Protein AF-A0A565B8G5-F1 (afdb_monomer)

Secondary structure (DSSP, 8-state):
-PPPB---HHHHHHT--HHHHHHHHHHHHHHHHH-TTTB-HHHHHHHHHHHHHHHHH-GGG--HHHHHHHHHHHTTTT-GGGS--THHHHHHHHHHT----STTHHHHHHHHHHHHHHHTT-HHHHH---HHHHHHHHH-HHHHHHHHHHHHHHHHHTT-HHHHHHHHHHHTTTTTT--BTTTB-HHHHHHHHHHHHHHHS-HHHHHHHHHHHHS--TTS-TTHHHHS-TTSHHHHHHHHHHHHHH-

Structure (mmCIF, N/CA/C/O backbone):
data_AF-A0A565B8G5-F1
#
_entry.id   AF-A0A565B8G5-F1
#
loop_
_atom_site.group_PDB
_atom_site.id
_atom_site.type_symbol
_atom_site.label_atom_id
_atom_site.label_alt_id
_atom_site.label_comp_id
_atom_site.label_asym_id
_atom_site.label_entity_id
_atom_site.label_seq_id
_atom_site.pdbx_PDB_ins_code
_atom_site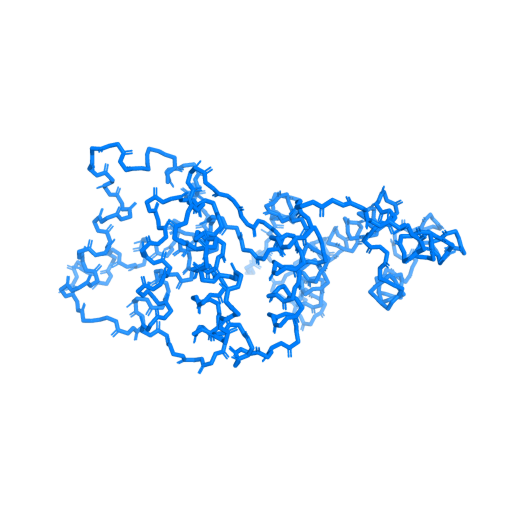.Cartn_x
_atom_site.Cartn_y
_atom_site.Cartn_z
_atom_site.occupancy
_atom_site.B_iso_or_equiv
_atom_site.auth_seq_id
_atom_site.auth_comp_id
_atom_site.auth_asym_id
_atom_site.auth_atom_id
_atom_site.pdbx_PDB_model_num
ATOM 1 N N . MET A 1 1 ? -18.463 -19.043 -19.970 1.00 39.97 1 MET A N 1
ATOM 2 C CA . MET A 1 1 ? -17.054 -18.660 -20.169 1.00 39.97 1 MET A CA 1
ATOM 3 C C . MET A 1 1 ? -16.935 -17.306 -19.525 1.00 39.97 1 MET A C 1
ATOM 5 O O . MET A 1 1 ? -17.435 -16.346 -20.097 1.00 39.97 1 MET A O 1
ATOM 9 N N . ASP A 1 2 ? -16.435 -17.271 -18.296 1.00 53.44 2 ASP A N 1
ATOM 10 C CA . ASP A 1 2 ? -16.252 -16.010 -17.588 1.00 53.44 2 ASP A CA 1
ATOM 11 C C . ASP A 1 2 ? -15.112 -15.249 -18.266 1.00 53.44 2 ASP A C 1
ATOM 13 O O . ASP A 1 2 ? -14.070 -15.824 -18.586 1.00 53.44 2 ASP A O 1
ATOM 17 N N . VAL A 1 3 ? -15.364 -13.981 -18.586 1.00 54.47 3 VAL A N 1
ATOM 18 C CA . VAL A 1 3 ? -14.357 -13.074 -19.142 1.00 54.47 3 VAL A CA 1
ATOM 19 C C . VAL A 1 3 ? -13.231 -12.958 -18.105 1.00 54.47 3 VAL A C 1
ATOM 21 O O . VAL A 1 3 ? -13.548 -12.757 -16.930 1.00 54.47 3 VAL A O 1
ATOM 24 N N . PRO A 1 4 ? -11.946 -13.104 -18.492 1.00 61.88 4 PRO A N 1
ATOM 25 C CA . PRO A 1 4 ? -10.830 -12.925 -17.569 1.00 61.88 4 PRO A CA 1
ATOM 26 C C . PRO A 1 4 ? -10.949 -11.587 -16.845 1.00 61.88 4 PRO A C 1
ATOM 28 O O . PRO A 1 4 ? -11.334 -10.588 -17.455 1.00 61.88 4 PRO A O 1
ATOM 31 N N . LEU A 1 5 ? -10.630 -11.563 -15.553 1.00 68.75 5 LEU A N 1
ATOM 32 C CA . LEU A 1 5 ? -10.688 -10.334 -14.776 1.00 68.75 5 LEU A CA 1
ATOM 33 C C . LEU A 1 5 ? -9.614 -9.382 -15.312 1.00 68.75 5 LEU A C 1
ATOM 35 O O . LEU A 1 5 ? -8.420 -9.638 -15.142 1.00 68.75 5 LEU A O 1
ATOM 39 N N . ASP A 1 6 ? -10.042 -8.314 -15.979 1.00 70.94 6 ASP A N 1
ATOM 40 C CA . ASP A 1 6 ? -9.139 -7.286 -16.479 1.00 70.94 6 ASP A CA 1
ATOM 41 C C . ASP A 1 6 ? -9.016 -6.187 -15.426 1.00 70.94 6 ASP A C 1
ATOM 43 O O . ASP A 1 6 ? -10.001 -5.567 -15.017 1.00 70.94 6 ASP A O 1
ATOM 47 N N . ILE A 1 7 ? -7.802 -6.013 -14.917 1.00 79.94 7 ILE A N 1
ATOM 48 C CA . ILE A 1 7 ? -7.475 -4.971 -13.950 1.00 79.94 7 ILE A CA 1
ATOM 49 C C . ILE A 1 7 ? -6.886 -3.816 -14.748 1.00 79.94 7 ILE A C 1
ATOM 51 O O . ILE A 1 7 ? -5.962 -4.032 -15.526 1.00 79.94 7 ILE A O 1
ATOM 55 N N . ASP A 1 8 ? -7.361 -2.595 -14.510 1.00 88.56 8 ASP A N 1
ATOM 56 C CA . ASP A 1 8 ? -6.713 -1.389 -15.030 1.00 88.56 8 ASP A CA 1
ATOM 57 C C . ASP A 1 8 ? -5.356 -1.200 -14.328 1.00 88.56 8 ASP A C 1
ATOM 59 O O . ASP A 1 8 ? -5.258 -0.652 -13.221 1.00 88.56 8 ASP A O 1
ATOM 63 N N . VAL A 1 9 ? -4.303 -1.744 -14.946 1.00 91.75 9 VAL A N 1
ATOM 64 C CA . VAL A 1 9 ? -2.948 -1.762 -14.388 1.00 91.75 9 VAL A CA 1
ATOM 65 C C . VAL A 1 9 ? -2.396 -0.347 -14.285 1.00 91.75 9 VAL A C 1
ATOM 67 O O . VAL A 1 9 ? -1.734 -0.020 -13.299 1.00 91.75 9 VAL A O 1
ATOM 70 N N . GLN A 1 10 ? -2.677 0.506 -15.270 1.00 91.75 10 GLN A N 1
ATOM 71 C CA . GLN A 1 10 ? -2.186 1.878 -15.298 1.00 91.75 10 GLN A CA 1
ATOM 72 C C . GLN A 1 10 ? -2.755 2.686 -14.133 1.00 91.75 10 GLN A C 1
ATOM 74 O O . GLN A 1 10 ? -1.999 3.318 -13.387 1.00 91.75 10 GLN A O 1
ATOM 79 N N . GLU A 1 11 ? -4.072 2.634 -13.941 1.00 89.69 11 GLU A N 1
ATOM 80 C CA . GLU A 1 11 ? -4.734 3.321 -12.839 1.00 89.69 11 GLU A CA 1
ATOM 81 C C . GLU A 1 11 ? -4.271 2.774 -11.488 1.00 89.69 11 GLU A C 1
ATOM 83 O O . GLU A 1 11 ? -3.975 3.541 -10.566 1.00 89.69 11 GLU A O 1
ATOM 88 N N . TYR A 1 12 ? -4.111 1.451 -11.382 1.00 90.19 12 TYR A N 1
ATOM 89 C CA . TYR A 1 12 ? -3.546 0.831 -10.191 1.00 90.19 12 TYR A CA 1
ATOM 90 C C . TYR A 1 12 ? -2.134 1.351 -9.893 1.00 90.19 12 TYR A C 1
ATOM 92 O O . TYR A 1 12 ? -1.839 1.756 -8.767 1.00 90.19 12 TYR A O 1
ATOM 100 N N . ALA A 1 13 ? -1.260 1.380 -10.896 1.00 92.94 13 ALA A N 1
ATOM 101 C CA . ALA A 1 13 ? 0.136 1.770 -10.755 1.00 92.94 13 ALA A CA 1
ATOM 102 C C . ALA A 1 13 ? 0.308 3.261 -10.422 1.00 92.94 13 ALA A C 1
ATOM 104 O O . ALA A 1 13 ? 1.270 3.628 -9.742 1.00 92.94 13 ALA A O 1
ATOM 105 N N . ASN A 1 14 ? -0.617 4.119 -10.863 1.00 92.50 14 ASN A N 1
ATOM 106 C CA . ASN A 1 14 ? -0.611 5.559 -10.590 1.00 92.50 14 ASN A CA 1
ATOM 107 C C . ASN A 1 14 ? -0.810 5.893 -9.103 1.00 92.50 14 ASN A C 1
ATOM 109 O O . ASN A 1 14 ? -0.400 6.963 -8.649 1.00 92.50 14 ASN A O 1
ATOM 113 N N . ARG A 1 15 ? -1.373 4.966 -8.319 1.00 91.38 15 ARG A N 1
ATOM 114 C CA . ARG A 1 15 ? -1.535 5.121 -6.866 1.00 91.38 15 ARG A CA 1
ATOM 115 C C . ARG A 1 15 ? -0.247 4.908 -6.074 1.00 91.38 15 ARG A C 1
ATOM 117 O O . ARG A 1 15 ? -0.238 5.195 -4.877 1.00 91.38 15 ARG A O 1
ATOM 124 N N . TYR A 1 16 ? 0.826 4.428 -6.701 1.00 92.69 16 TYR A N 1
ATOM 125 C CA . TYR A 1 16 ? 2.069 4.069 -6.019 1.00 92.69 16 TYR A CA 1
ATOM 126 C C . TYR A 1 16 ? 3.269 4.825 -6.570 1.00 92.69 16 TYR A C 1
ATOM 128 O O . TYR A 1 16 ? 3.299 5.272 -7.717 1.00 92.69 16 TYR A O 1
ATOM 136 N N . LYS A 1 17 ? 4.291 4.950 -5.727 1.00 88.25 17 LYS A N 1
ATOM 137 C CA . LYS A 1 17 ? 5.593 5.518 -6.080 1.00 88.25 17 LYS A CA 1
ATOM 138 C C . LYS A 1 17 ? 6.699 4.600 -5.580 1.00 88.25 17 LYS A C 1
ATOM 140 O O . LYS A 1 17 ? 6.454 3.685 -4.793 1.00 88.25 17 LYS A O 1
ATOM 145 N N . GLY A 1 18 ? 7.924 4.870 -6.008 1.00 83.88 18 GLY A N 1
ATOM 146 C CA . GLY A 1 18 ? 9.073 4.188 -5.437 1.00 83.88 18 GLY A CA 1
ATOM 147 C C . GLY A 1 18 ? 9.185 2.720 -5.845 1.00 83.88 18 GLY A C 1
ATOM 148 O O . GLY A 1 18 ? 8.533 2.239 -6.776 1.00 83.88 18 GLY A O 1
ATOM 149 N N . ARG A 1 19 ? 9.991 1.997 -5.069 1.00 82.44 19 ARG A N 1
ATOM 150 C CA . ARG A 1 19 ? 10.194 0.550 -5.179 1.00 82.44 19 ARG A CA 1
ATOM 151 C C . ARG A 1 19 ? 8.893 -0.245 -5.019 1.00 82.44 19 ARG A C 1
ATOM 153 O O . ARG A 1 19 ? 8.695 -1.231 -5.720 1.00 82.44 19 ARG A O 1
ATOM 160 N N . ASN A 1 20 ? 7.968 0.207 -4.170 1.00 86.75 20 ASN A N 1
ATOM 161 C CA . ASN A 1 20 ? 6.666 -0.438 -3.967 1.00 86.75 20 ASN A CA 1
ATOM 162 C C . ASN A 1 20 ? 5.822 -0.502 -5.250 1.00 86.75 20 ASN A C 1
ATOM 164 O O . ASN A 1 20 ? 5.211 -1.533 -5.523 1.00 86.75 20 ASN A O 1
ATOM 168 N N . LYS A 1 21 ? 5.845 0.549 -6.087 1.00 91.06 21 LYS A N 1
ATOM 169 C CA . LYS A 1 21 ? 5.200 0.512 -7.413 1.00 91.06 21 LYS A CA 1
ATOM 170 C C . LYS A 1 21 ? 5.736 -0.654 -8.249 1.00 91.06 21 LYS A C 1
ATOM 172 O O . LYS A 1 21 ? 4.949 -1.414 -8.805 1.00 91.06 21 LYS A O 1
ATOM 177 N N . LEU A 1 22 ? 7.060 -0.821 -8.291 1.00 90.00 22 LEU A N 1
ATOM 178 C CA . LEU A 1 22 ? 7.713 -1.896 -9.044 1.00 90.00 22 LEU A CA 1
ATOM 179 C C . LEU A 1 22 ? 7.368 -3.277 -8.479 1.00 90.00 22 LEU A C 1
ATOM 181 O O . LEU A 1 22 ? 6.958 -4.157 -9.230 1.00 90.00 22 LEU A O 1
ATOM 185 N N . LEU A 1 23 ? 7.468 -3.457 -7.158 1.00 89.06 23 LEU A N 1
ATOM 186 C CA . LEU A 1 23 ? 7.148 -4.726 -6.497 1.00 89.06 23 LEU A CA 1
ATOM 187 C C . LEU A 1 23 ? 5.699 -5.153 -6.749 1.00 89.06 23 LEU A C 1
ATOM 189 O O . LEU A 1 23 ? 5.440 -6.330 -6.995 1.00 89.06 23 LEU A O 1
ATOM 193 N N . ARG A 1 24 ? 4.756 -4.204 -6.731 1.00 93.38 24 ARG A N 1
ATOM 194 C CA . ARG A 1 24 ? 3.350 -4.484 -7.035 1.00 93.38 24 ARG A CA 1
ATOM 195 C C . ARG A 1 24 ? 3.130 -4.848 -8.504 1.00 93.38 24 ARG A C 1
ATOM 197 O O . ARG A 1 24 ? 2.427 -5.816 -8.763 1.00 93.38 24 ARG A O 1
ATOM 204 N N . LEU A 1 25 ? 3.753 -4.142 -9.449 1.00 94.06 25 LEU A N 1
ATOM 205 C CA . LEU A 1 25 ? 3.665 -4.468 -10.881 1.00 94.06 25 LEU A CA 1
ATOM 206 C C . LEU A 1 25 ? 4.231 -5.860 -11.186 1.00 94.06 25 LEU A C 1
ATOM 208 O O . LEU A 1 25 ? 3.586 -6.660 -11.859 1.00 94.06 25 LEU A O 1
ATOM 212 N N . VAL A 1 26 ? 5.393 -6.189 -10.617 1.00 91.94 26 VAL A N 1
ATOM 213 C CA . VAL A 1 26 ? 5.993 -7.527 -10.728 1.00 91.94 26 VAL A CA 1
ATOM 214 C C . VAL A 1 26 ? 5.095 -8.591 -10.094 1.00 91.94 26 VAL A C 1
ATOM 216 O O . VAL A 1 26 ? 4.958 -9.690 -10.630 1.00 91.94 26 VAL A O 1
ATOM 219 N N . HIS A 1 27 ? 4.453 -8.277 -8.965 1.00 92.75 27 HIS A N 1
ATOM 220 C CA . HIS A 1 27 ? 3.497 -9.184 -8.339 1.00 92.75 27 HIS A CA 1
ATOM 221 C C . HIS A 1 27 ? 2.274 -9.437 -9.230 1.00 92.75 27 HIS A C 1
ATOM 223 O O . HIS A 1 27 ? 1.889 -10.595 -9.386 1.00 92.75 27 HIS A O 1
ATOM 229 N N . ILE A 1 28 ? 1.699 -8.392 -9.839 1.00 92.38 28 ILE A N 1
ATOM 230 C CA . ILE A 1 28 ? 0.579 -8.519 -10.785 1.00 92.38 28 ILE A CA 1
ATOM 231 C C . ILE A 1 28 ? 0.994 -9.401 -11.961 1.00 92.38 28 ILE A C 1
ATOM 233 O O . ILE A 1 28 ? 0.339 -10.413 -12.198 1.00 92.38 28 ILE A O 1
ATOM 237 N N . ALA A 1 29 ? 2.116 -9.090 -12.619 1.00 92.62 29 ALA A N 1
ATOM 238 C CA . ALA A 1 29 ? 2.633 -9.884 -13.732 1.00 92.62 29 ALA A CA 1
ATOM 239 C C . ALA A 1 29 ? 2.748 -11.368 -13.351 1.00 92.62 29 ALA A C 1
ATOM 241 O O . ALA A 1 29 ? 2.135 -12.224 -13.986 1.00 92.62 29 ALA A O 1
ATOM 242 N N . ARG A 1 30 ? 3.402 -11.671 -12.222 1.00 92.06 30 ARG A N 1
ATOM 243 C CA . ARG A 1 30 ? 3.549 -13.042 -11.716 1.00 92.06 30 ARG A CA 1
ATOM 244 C C . ARG A 1 30 ? 2.208 -13.732 -11.456 1.00 92.06 30 ARG A C 1
ATOM 246 O O . ARG A 1 30 ? 2.086 -14.930 -11.725 1.00 92.06 30 ARG A O 1
ATOM 253 N N . MET A 1 31 ? 1.227 -13.032 -10.888 1.00 90.69 31 MET A N 1
ATOM 254 C CA . MET A 1 31 ? -0.101 -13.600 -10.639 1.00 90.69 31 MET A CA 1
ATOM 255 C C . MET A 1 31 ? -0.820 -13.912 -11.950 1.00 90.69 31 MET A C 1
ATOM 257 O O . MET A 1 31 ? -1.394 -14.998 -12.061 1.00 90.69 31 MET A O 1
ATOM 261 N N . CYS A 1 32 ? -0.725 -13.020 -12.941 1.00 89.81 32 CYS A N 1
ATOM 262 C CA . CYS A 1 32 ? -1.287 -13.226 -14.270 1.00 89.81 32 CYS A CA 1
ATOM 263 C C . CYS A 1 32 ? -0.658 -14.438 -14.970 1.00 89.81 32 CYS A C 1
ATOM 265 O O . CYS A 1 32 ? -1.392 -15.307 -15.438 1.00 89.81 32 CYS A O 1
ATOM 267 N N . SER A 1 33 ? 0.675 -14.567 -14.956 1.00 88.31 33 SER A N 1
ATOM 268 C CA . SER A 1 33 ? 1.366 -15.723 -15.549 1.00 88.31 33 SER A CA 1
ATOM 269 C C . SER A 1 33 ? 1.033 -17.034 -14.824 1.00 88.31 33 SER A C 1
ATOM 271 O O . SER A 1 33 ? 0.941 -18.086 -15.451 1.00 88.31 33 SER A O 1
ATOM 273 N N . SER A 1 34 ? 0.846 -16.989 -13.498 1.00 89.19 34 SER A N 1
ATOM 274 C CA . SER A 1 34 ? 0.536 -18.181 -12.690 1.00 89.19 34 SER A CA 1
ATOM 275 C C . SER A 1 34 ? -0.920 -18.640 -12.826 1.00 89.19 34 SER A C 1
ATOM 277 O O . SER A 1 34 ? -1.211 -19.810 -12.584 1.00 89.19 34 SER A O 1
ATOM 279 N N . HIS A 1 35 ? -1.837 -17.744 -13.207 1.00 87.12 35 HIS A N 1
ATOM 280 C CA . HIS A 1 35 ? -3.272 -18.032 -13.316 1.00 87.12 35 HIS A CA 1
ATOM 281 C C . HIS A 1 35 ? -3.850 -17.535 -14.655 1.00 87.12 35 HIS A C 1
ATOM 283 O O . HIS A 1 35 ? -4.739 -16.678 -14.674 1.00 87.12 35 HIS A O 1
ATOM 289 N N . PRO A 1 36 ? -3.407 -18.106 -15.790 1.00 82.81 36 PRO A N 1
ATOM 290 C CA . PRO A 1 36 ? -3.766 -17.632 -17.131 1.00 82.81 36 PRO A CA 1
ATOM 291 C C . PRO A 1 36 ? -5.242 -17.847 -17.503 1.00 82.81 36 PRO A C 1
ATOM 293 O O . PRO A 1 36 ? -5.709 -17.319 -18.507 1.00 82.81 36 PRO A O 1
ATOM 296 N N . LEU A 1 37 ? -5.977 -18.645 -16.719 1.00 83.12 37 LEU A N 1
ATOM 297 C CA . LEU A 1 37 ? -7.423 -18.844 -16.871 1.00 83.12 37 LEU A CA 1
ATOM 298 C C . LEU A 1 37 ? -8.254 -17.788 -16.128 1.00 83.12 37 LEU A C 1
ATOM 300 O O . LEU A 1 37 ? -9.451 -17.687 -16.369 1.00 83.12 37 LEU A O 1
ATOM 304 N N . VAL A 1 38 ? -7.636 -17.044 -15.205 1.00 80.12 38 VAL A N 1
ATOM 305 C CA . VAL A 1 38 ? -8.304 -16.039 -14.363 1.00 80.12 38 VAL A CA 1
ATOM 306 C C . VAL A 1 38 ? -7.992 -14.632 -14.859 1.00 80.12 38 VAL A C 1
ATOM 308 O O . VAL A 1 38 ? -8.888 -13.793 -14.918 1.00 80.12 38 VAL A O 1
ATOM 311 N N . TYR A 1 39 ? -6.738 -14.382 -15.236 1.00 83.25 39 TYR A N 1
ATOM 312 C CA . TYR A 1 39 ? -6.258 -13.064 -15.637 1.00 83.25 39 TYR A CA 1
ATOM 313 C C . TYR A 1 39 ? -5.839 -13.024 -17.104 1.00 83.25 39 TYR A C 1
ATOM 315 O O . TYR A 1 39 ? -5.374 -14.014 -17.672 1.00 83.25 39 TYR A O 1
ATOM 323 N N . SER A 1 40 ? -5.962 -11.843 -17.706 1.00 82.06 40 SER A N 1
ATOM 324 C CA . SER A 1 40 ? -5.529 -11.603 -19.079 1.00 82.06 40 SER A CA 1
ATOM 325 C C . SER A 1 40 ? -4.000 -11.561 -19.199 1.00 82.06 40 SER A C 1
ATOM 327 O O . SER A 1 40 ? -3.308 -10.987 -18.359 1.00 82.06 40 SER A O 1
ATOM 329 N N . HIS A 1 41 ? -3.464 -12.100 -20.301 1.00 84.81 41 HIS A N 1
ATOM 330 C CA . HIS A 1 41 ? -2.056 -11.894 -20.683 1.00 84.81 41 HIS A CA 1
ATOM 331 C C . HIS A 1 41 ? -1.758 -10.424 -21.022 1.00 84.81 41 HIS A C 1
ATOM 333 O O . HIS A 1 41 ? -0.599 -10.014 -21.020 1.00 84.81 41 HIS A O 1
ATOM 339 N N . TYR A 1 42 ? -2.791 -9.630 -21.323 1.00 87.81 42 TYR A N 1
ATOM 340 C CA . TYR A 1 42 ? -2.645 -8.194 -21.534 1.00 87.81 42 TYR A CA 1
ATOM 341 C C . TYR A 1 4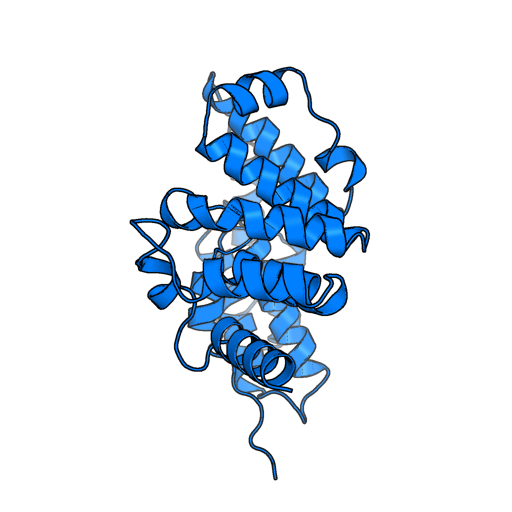2 ? -2.173 -7.503 -20.249 1.00 87.81 42 TYR A C 1
ATOM 343 O O . TYR A 1 42 ? -1.144 -6.835 -20.272 1.00 87.81 42 TYR A O 1
ATOM 351 N N . SER A 1 43 ? -2.841 -7.749 -19.116 1.00 89.12 43 SER A N 1
ATOM 352 C CA . SER A 1 43 ? -2.495 -7.136 -17.828 1.00 89.12 43 SER A CA 1
ATOM 353 C C . SER A 1 43 ? -1.104 -7.571 -17.334 1.00 89.12 43 SER A C 1
ATOM 355 O O . SER A 1 43 ? -0.399 -6.787 -16.699 1.00 89.12 43 SER A O 1
ATOM 357 N N . GLU A 1 44 ? -0.667 -8.796 -17.664 1.00 91.44 44 GLU A N 1
ATOM 358 C CA . GLU A 1 44 ? 0.714 -9.259 -17.443 1.00 91.44 44 GLU A CA 1
ATOM 359 C C . GLU A 1 44 ? 1.72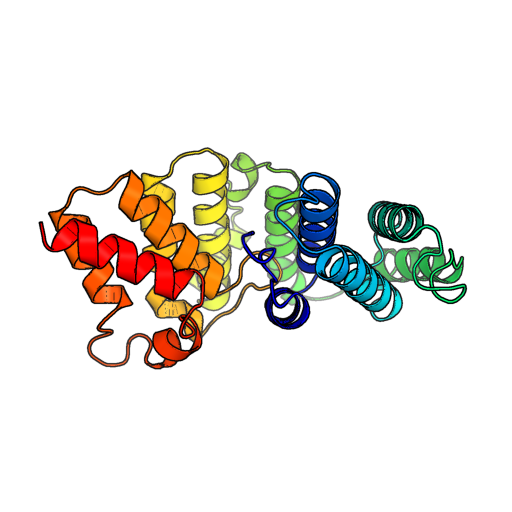3 -8.363 -18.180 1.00 91.44 44 GLU A C 1
ATOM 361 O O . GLU A 1 44 ? 2.625 -7.792 -17.566 1.00 91.44 44 GLU A O 1
ATOM 366 N N . LEU A 1 45 ? 1.562 -8.233 -19.500 1.00 90.19 45 LEU A N 1
ATOM 367 C CA . LEU A 1 45 ? 2.482 -7.492 -20.361 1.00 90.19 45 LEU A CA 1
ATOM 368 C C . LEU A 1 45 ? 2.461 -5.988 -20.082 1.00 90.19 45 LEU A C 1
ATOM 370 O O . LEU A 1 45 ? 3.518 -5.362 -20.053 1.00 90.19 45 LEU A O 1
ATOM 374 N N . GLU A 1 46 ? 1.284 -5.422 -19.830 1.00 93.44 46 GLU A N 1
ATOM 375 C CA . GLU A 1 46 ? 1.120 -4.023 -19.441 1.00 93.44 46 GLU A CA 1
ATOM 376 C C . GLU A 1 46 ? 1.828 -3.736 -18.109 1.00 93.44 46 GLU A C 1
ATOM 378 O O . GLU A 1 46 ? 2.560 -2.752 -17.995 1.00 93.44 46 GLU A O 1
ATOM 383 N N . SER A 1 47 ? 1.720 -4.642 -17.128 1.00 92.81 47 SER A N 1
ATOM 384 C CA . SER A 1 47 ? 2.435 -4.511 -15.850 1.00 92.81 47 SER A CA 1
ATOM 385 C C . SER A 1 47 ? 3.951 -4.487 -16.031 1.00 92.81 47 SER A C 1
ATOM 387 O O . SER A 1 47 ? 4.636 -3.655 -15.430 1.00 92.81 47 SER A O 1
ATOM 389 N N . LEU A 1 48 ? 4.481 -5.379 -16.873 1.00 93.00 48 LEU A N 1
ATOM 390 C CA . LEU A 1 48 ? 5.912 -5.445 -17.171 1.00 93.00 48 LEU A CA 1
ATOM 391 C C . LEU A 1 48 ? 6.396 -4.207 -17.938 1.00 93.00 48 LEU A C 1
ATOM 393 O O . LEU A 1 48 ? 7.458 -3.674 -17.613 1.00 93.00 48 LEU A O 1
ATOM 397 N N . ALA A 1 49 ? 5.611 -3.716 -18.901 1.00 93.00 49 ALA A N 1
ATOM 398 C CA . ALA A 1 49 ? 5.921 -2.506 -19.658 1.00 93.00 49 ALA A CA 1
ATOM 399 C C . ALA A 1 49 ? 6.009 -1.277 -18.740 1.00 93.00 49 ALA A C 1
ATOM 401 O O . ALA A 1 49 ? 7.028 -0.586 -18.725 1.00 93.00 49 ALA A O 1
ATOM 402 N N . ILE A 1 50 ? 4.993 -1.062 -17.893 1.00 93.88 50 ILE A N 1
ATOM 403 C CA . ILE A 1 50 ? 4.965 0.058 -16.941 1.00 93.88 50 ILE A CA 1
ATOM 404 C C . ILE A 1 50 ? 6.143 -0.032 -15.959 1.00 93.88 50 ILE A C 1
ATOM 406 O O . ILE A 1 50 ? 6.731 0.994 -15.606 1.00 93.88 50 ILE A O 1
ATOM 410 N N . ALA A 1 51 ? 6.507 -1.237 -15.505 1.00 90.94 51 ALA A N 1
ATOM 411 C CA . ALA A 1 51 ? 7.649 -1.431 -14.612 1.00 90.94 51 ALA A CA 1
ATOM 412 C C . ALA A 1 51 ? 8.977 -1.077 -15.298 1.00 90.94 51 ALA A C 1
ATOM 414 O O . ALA A 1 51 ? 9.791 -0.356 -14.718 1.00 90.94 51 ALA A O 1
ATOM 415 N N . TYR A 1 52 ? 9.179 -1.536 -16.535 1.00 88.31 52 TYR A N 1
ATOM 416 C CA . TYR A 1 52 ? 10.366 -1.222 -17.328 1.00 88.31 52 TYR A CA 1
ATOM 417 C C . TYR A 1 52 ? 10.513 0.290 -17.552 1.00 88.31 52 TYR A C 1
ATOM 419 O O . TYR A 1 52 ? 11.564 0.865 -17.251 1.00 88.31 52 TYR A O 1
ATOM 427 N N . ASP A 1 53 ? 9.444 0.956 -17.993 1.00 89.25 53 ASP A N 1
ATOM 428 C CA . ASP A 1 53 ? 9.447 2.397 -18.262 1.00 89.25 53 ASP A CA 1
ATOM 429 C C . ASP A 1 53 ? 9.694 3.214 -16.985 1.00 89.25 53 ASP A C 1
ATOM 431 O O . ASP A 1 53 ? 10.430 4.208 -16.997 1.00 89.25 53 ASP A O 1
ATOM 435 N N . ALA A 1 54 ? 9.143 2.776 -15.848 1.00 86.75 54 ALA A N 1
ATOM 436 C CA . ALA A 1 54 ? 9.382 3.401 -14.550 1.00 86.75 54 ALA A CA 1
ATOM 437 C C . ALA A 1 54 ? 10.861 3.314 -14.129 1.00 86.75 54 ALA A C 1
ATOM 439 O O . ALA A 1 54 ? 11.420 4.305 -13.660 1.00 86.75 54 ALA A O 1
ATOM 440 N N . ILE A 1 55 ? 11.516 2.168 -14.343 1.00 82.75 55 ILE A N 1
ATOM 441 C CA . ILE A 1 55 ? 12.943 1.984 -14.023 1.00 82.75 55 ILE A CA 1
ATOM 442 C C . ILE A 1 55 ? 13.824 2.830 -14.950 1.00 82.75 55 ILE A C 1
ATOM 444 O O . ILE A 1 55 ? 14.787 3.459 -14.508 1.00 82.75 55 ILE A O 1
ATOM 448 N N . LYS A 1 56 ? 13.490 2.890 -16.243 1.00 79.25 56 LYS A N 1
ATOM 449 C CA . LYS A 1 56 ? 14.233 3.697 -17.224 1.00 79.25 56 LYS A CA 1
ATOM 450 C C . LYS A 1 56 ? 14.139 5.195 -16.956 1.00 79.25 56 LYS A C 1
ATOM 452 O O . LYS A 1 56 ? 15.139 5.910 -17.112 1.00 79.25 56 LYS A O 1
ATOM 457 N N . SER A 1 57 ? 12.947 5.660 -16.586 1.00 81.81 57 SER A N 1
ATOM 458 C CA . SER A 1 57 ? 12.662 7.078 -16.362 1.00 81.81 57 SER A CA 1
ATOM 459 C C . SER A 1 57 ? 13.214 7.609 -15.039 1.00 81.81 57 SER A C 1
ATOM 461 O O . SER A 1 57 ? 13.609 8.775 -15.000 1.00 81.81 57 SER A O 1
ATOM 463 N N . ASP A 1 58 ? 13.320 6.781 -13.991 1.00 73.69 58 ASP A N 1
ATOM 464 C CA . ASP A 1 58 ? 13.862 7.192 -12.690 1.00 73.69 58 ASP A CA 1
ATOM 465 C C . ASP A 1 58 ? 15.136 6.414 -12.283 1.00 73.69 58 ASP A C 1
ATOM 467 O O . ASP A 1 58 ? 15.057 5.307 -11.742 1.00 73.69 58 ASP A O 1
ATOM 471 N N . PRO A 1 59 ? 16.329 7.027 -12.443 1.00 64.94 59 PRO A N 1
ATOM 472 C CA . PRO A 1 59 ? 17.610 6.509 -11.956 1.00 64.94 59 PRO A CA 1
ATOM 473 C C . PRO A 1 59 ? 17.614 6.037 -10.494 1.00 64.94 59 PRO A C 1
ATOM 475 O O . PRO A 1 59 ? 18.374 5.136 -10.152 1.00 64.94 59 PRO A O 1
ATOM 478 N N . LYS A 1 60 ? 16.798 6.648 -9.624 1.00 65.19 60 LYS A N 1
ATOM 479 C CA . LYS A 1 60 ? 16.732 6.329 -8.188 1.00 65.19 60 LYS A CA 1
ATOM 480 C C . LYS A 1 60 ? 15.931 5.064 -7.891 1.00 65.19 60 LYS A C 1
ATOM 482 O O . LYS A 1 60 ? 16.020 4.552 -6.780 1.00 65.19 60 LYS A O 1
ATOM 487 N N . LEU A 1 61 ? 15.152 4.580 -8.858 1.00 60.59 61 LEU A N 1
ATOM 488 C CA . LEU A 1 61 ? 14.379 3.338 -8.774 1.00 60.59 61 LEU A CA 1
ATOM 489 C C . LEU A 1 61 ? 15.082 2.158 -9.434 1.00 60.59 61 LEU A C 1
ATOM 491 O O . LEU A 1 61 ? 14.504 1.074 -9.491 1.00 60.59 61 LEU A O 1
ATOM 495 N N . CYS A 1 62 ? 16.299 2.363 -9.943 1.00 63.31 62 CYS A N 1
ATOM 496 C CA . CYS A 1 62 ? 17.091 1.298 -10.526 1.00 63.31 62 CYS A CA 1
ATOM 497 C C . CYS A 1 62 ? 17.491 0.305 -9.431 1.00 63.31 62 CYS A C 1
ATOM 499 O O . CYS A 1 62 ? 18.494 0.479 -8.752 1.00 63.31 62 CYS A O 1
ATOM 501 N N . ASP A 1 63 ? 16.660 -0.717 -9.257 1.00 68.81 63 ASP A N 1
ATOM 502 C CA . ASP A 1 63 ? 17.032 -1.980 -8.646 1.00 68.81 63 ASP A CA 1
ATOM 503 C C . ASP A 1 63 ? 17.406 -2.931 -9.783 1.00 68.81 63 ASP A C 1
ATOM 505 O O . ASP A 1 63 ? 16.549 -3.347 -10.569 1.00 68.81 63 ASP A O 1
ATOM 509 N N . ILE A 1 64 ? 18.693 -3.259 -9.872 1.00 68.69 64 ILE A N 1
ATOM 510 C CA . ILE A 1 64 ? 19.229 -4.143 -10.910 1.00 68.69 64 ILE A CA 1
ATOM 511 C C . ILE A 1 64 ? 18.582 -5.535 -10.876 1.00 68.69 64 ILE A C 1
ATOM 513 O O . ILE A 1 64 ? 18.386 -6.128 -11.936 1.00 68.69 64 ILE A O 1
ATOM 517 N N . GLU A 1 65 ? 18.251 -6.078 -9.703 1.00 75.19 65 GLU A N 1
ATOM 518 C CA . GLU A 1 65 ? 17.608 -7.391 -9.582 1.00 75.19 65 GLU A CA 1
ATOM 519 C C . GLU A 1 65 ? 16.177 -7.356 -10.122 1.00 75.19 65 GLU A C 1
ATOM 521 O O . GLU A 1 65 ? 15.799 -8.213 -10.923 1.00 75.19 65 GLU A O 1
ATOM 526 N N . ILE A 1 66 ? 15.396 -6.334 -9.752 1.00 79.50 66 ILE A N 1
ATOM 527 C CA . ILE A 1 66 ? 14.034 -6.152 -10.275 1.00 79.50 66 ILE A CA 1
ATOM 528 C C . ILE A 1 66 ? 14.075 -5.878 -11.781 1.00 79.50 66 ILE A C 1
ATOM 530 O O . ILE A 1 66 ? 13.279 -6.448 -12.524 1.00 79.50 66 ILE A O 1
ATOM 534 N N . PHE A 1 67 ? 15.006 -5.048 -12.257 1.00 80.12 67 PHE A N 1
ATOM 535 C CA . PHE A 1 67 ? 15.131 -4.739 -13.680 1.00 80.12 67 PHE A CA 1
ATOM 536 C C . PHE A 1 67 ? 15.453 -5.984 -14.510 1.00 80.12 67 PHE A C 1
ATOM 538 O O . PHE A 1 67 ? 14.761 -6.255 -15.491 1.00 80.12 67 PHE A O 1
ATOM 545 N N . LYS A 1 68 ? 16.443 -6.782 -14.084 1.00 81.12 68 LYS A N 1
ATOM 546 C CA . LYS A 1 68 ? 16.774 -8.060 -14.732 1.00 81.12 68 LYS A CA 1
ATOM 547 C C . LYS A 1 68 ? 15.565 -8.985 -14.771 1.00 81.12 68 LYS A C 1
ATOM 549 O O . LYS A 1 68 ? 15.236 -9.499 -15.834 1.00 81.12 68 LYS A O 1
ATOM 554 N N . MET A 1 69 ? 14.860 -9.119 -13.648 1.00 83.19 69 MET A N 1
ATOM 555 C CA . MET A 1 69 ? 13.650 -9.933 -13.561 1.00 83.19 69 MET A CA 1
ATOM 556 C C . MET A 1 69 ? 12.560 -9.466 -14.541 1.00 83.19 69 MET A C 1
ATOM 558 O O . MET A 1 69 ? 11.923 -10.299 -15.183 1.00 83.19 69 MET A O 1
ATOM 562 N N . VAL A 1 70 ? 12.336 -8.153 -14.671 1.00 84.69 70 VAL A N 1
ATOM 563 C CA . VAL A 1 70 ? 11.350 -7.588 -15.608 1.00 84.69 70 VAL A CA 1
ATOM 564 C C . VAL A 1 70 ? 11.751 -7.876 -17.057 1.00 84.69 70 VAL A C 1
ATOM 566 O O . VAL A 1 70 ? 10.927 -8.375 -17.819 1.00 84.69 70 VAL A O 1
ATOM 569 N N . VAL A 1 71 ? 13.008 -7.627 -17.437 1.00 84.62 71 VAL A N 1
ATOM 570 C CA . VAL A 1 71 ? 13.514 -7.890 -18.798 1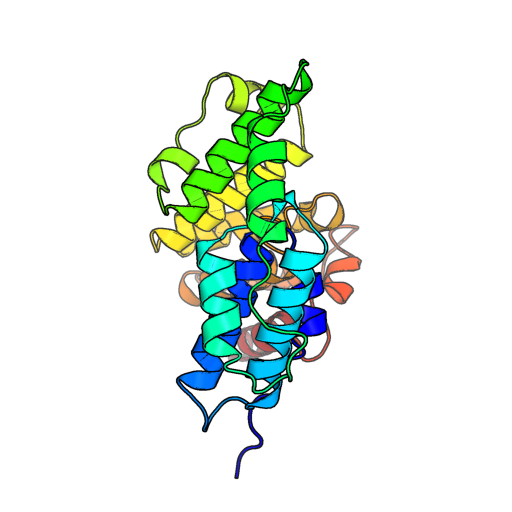.00 84.62 71 VAL A CA 1
ATOM 571 C C . VAL A 1 71 ? 13.423 -9.380 -19.149 1.00 84.62 71 VAL A C 1
ATOM 573 O O . VAL A 1 71 ? 12.960 -9.739 -20.234 1.00 84.62 71 VAL A O 1
ATOM 576 N N . GLU A 1 72 ? 13.799 -10.258 -18.217 1.00 86.19 72 GLU A N 1
ATOM 577 C CA . GLU A 1 72 ? 13.693 -11.712 -18.377 1.00 86.19 72 GLU A CA 1
ATOM 578 C C . GLU A 1 72 ? 12.243 -12.167 -18.588 1.00 86.19 72 GLU A C 1
ATOM 580 O O . GLU A 1 72 ? 11.997 -13.005 -19.456 1.00 86.19 72 GLU A O 1
ATOM 585 N N . GLN A 1 73 ? 11.283 -11.600 -17.845 1.00 83.81 73 GLN A N 1
ATOM 586 C CA . GLN A 1 73 ? 9.857 -11.919 -17.990 1.00 83.81 73 GLN A CA 1
ATOM 587 C C . GLN A 1 73 ? 9.237 -11.352 -19.274 1.00 83.81 73 GLN A C 1
ATOM 589 O O . GLN A 1 73 ? 8.361 -11.992 -19.859 1.00 83.81 73 GLN A O 1
ATOM 594 N N . ILE A 1 74 ? 9.697 -10.187 -19.750 1.00 88.94 74 ILE A N 1
ATOM 595 C CA . ILE A 1 74 ? 9.278 -9.647 -21.051 1.00 88.94 74 ILE A CA 1
ATOM 596 C C . ILE A 1 74 ? 9.704 -10.599 -22.170 1.00 88.94 74 ILE A C 1
ATOM 598 O O . ILE A 1 74 ? 8.932 -10.820 -23.100 1.00 88.94 74 ILE A O 1
ATOM 602 N N . HIS A 1 75 ? 10.905 -11.178 -22.088 1.00 84.38 75 HIS A N 1
ATOM 603 C CA . HIS A 1 75 ? 11.397 -12.201 -23.019 1.00 84.38 75 HIS A CA 1
ATOM 604 C C . HIS A 1 75 ? 11.235 -11.817 -24.507 1.00 84.38 75 HIS A C 1
ATOM 606 O O . HIS A 1 75 ? 10.831 -12.625 -25.343 1.00 84.38 75 HIS A O 1
ATOM 612 N N . GLY A 1 76 ? 11.452 -10.540 -24.839 1.00 81.31 76 GLY A N 1
ATOM 613 C CA . GLY A 1 76 ? 11.275 -10.008 -26.196 1.00 81.31 76 GLY A CA 1
ATOM 614 C C . GLY A 1 76 ? 9.821 -9.895 -26.686 1.00 81.31 76 GLY A C 1
ATOM 615 O O . GLY A 1 76 ? 9.602 -9.405 -27.792 1.00 81.31 76 GLY A O 1
ATOM 616 N N . ARG A 1 77 ? 8.813 -10.268 -25.877 1.00 88.31 77 ARG A N 1
ATOM 617 C CA . ARG A 1 77 ? 7.374 -10.202 -26.227 1.00 88.31 77 ARG A CA 1
ATOM 618 C C . ARG A 1 77 ? 6.891 -8.777 -26.518 1.00 88.31 77 ARG A C 1
ATOM 620 O O . ARG A 1 77 ? 5.896 -8.616 -27.216 1.00 88.31 77 ARG A O 1
ATOM 627 N N . LEU A 1 78 ? 7.593 -7.762 -26.004 1.00 85.81 78 LEU A N 1
ATOM 628 C CA . LEU A 1 78 ? 7.311 -6.338 -26.232 1.00 85.81 78 LEU A CA 1
ATOM 629 C C . LEU A 1 78 ? 8.229 -5.685 -27.290 1.00 85.81 78 LEU A C 1
ATOM 631 O O . LEU A 1 78 ? 8.120 -4.489 -27.550 1.00 85.81 78 LEU A O 1
ATOM 635 N N . GLY A 1 79 ? 9.115 -6.457 -27.932 1.00 82.56 79 GLY A N 1
ATOM 636 C CA . GLY A 1 79 ? 10.048 -5.979 -28.959 1.00 82.56 79 GLY A CA 1
ATOM 637 C C . GLY A 1 79 ? 11.428 -5.557 -28.434 1.00 82.56 79 GLY A C 1
ATOM 638 O O . GLY A 1 79 ? 11.677 -5.514 -27.231 1.00 82.56 79 GLY A O 1
ATOM 639 N N . MET A 1 80 ? 12.336 -5.230 -29.363 1.00 77.12 80 MET A N 1
ATOM 640 C CA . MET A 1 80 ? 13.777 -5.027 -29.094 1.00 77.12 80 MET A CA 1
ATOM 641 C C . MET A 1 80 ? 14.102 -3.808 -28.208 1.00 77.12 80 MET A C 1
ATOM 643 O O . MET A 1 80 ? 15.205 -3.691 -27.689 1.00 77.12 80 MET A O 1
ATOM 647 N N . HIS A 1 81 ? 13.158 -2.883 -28.005 1.00 77.69 81 HIS A N 1
ATOM 648 C CA . HIS A 1 81 ? 13.360 -1.711 -27.139 1.00 77.69 81 HIS A CA 1
ATOM 649 C C . HIS A 1 81 ? 13.313 -2.041 -25.632 1.00 77.69 81 HIS A C 1
ATOM 651 O O . HIS A 1 81 ? 13.669 -1.195 -24.807 1.00 77.69 81 HIS A O 1
ATOM 657 N N . TYR A 1 82 ? 12.911 -3.267 -25.279 1.00 73.31 82 TYR A N 1
ATOM 658 C CA . TYR A 1 82 ? 12.807 -3.774 -23.907 1.00 73.31 82 TYR A CA 1
ATOM 659 C C . TYR A 1 82 ? 13.978 -4.701 -23.513 1.00 73.31 82 TYR A C 1
ATOM 661 O O . TYR A 1 82 ? 13.819 -5.595 -22.683 1.00 73.31 82 TYR A O 1
ATOM 669 N N . GLU A 1 83 ? 15.152 -4.519 -24.123 1.00 71.25 83 GLU A N 1
ATOM 670 C CA . GLU A 1 83 ? 16.369 -5.294 -23.841 1.00 71.25 83 GLU A CA 1
ATOM 671 C C . GLU A 1 83 ? 17.252 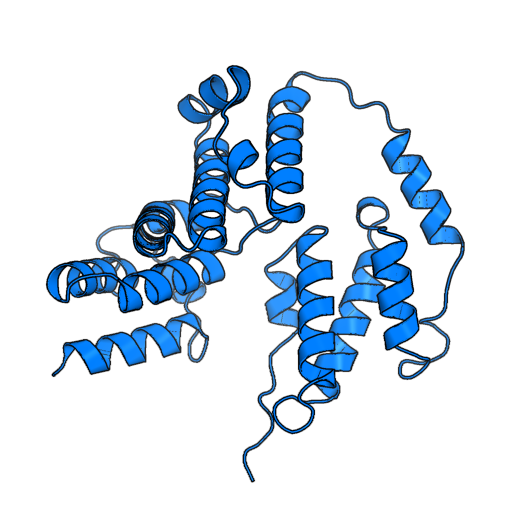-4.651 -22.748 1.00 71.25 83 GLU A C 1
ATOM 673 O O . GLU A 1 83 ? 17.066 -3.495 -22.355 1.00 71.25 83 GLU A O 1
ATOM 678 N N . ASN A 1 84 ? 18.219 -5.418 -22.226 1.00 63.19 84 ASN A N 1
ATOM 679 C CA . ASN A 1 84 ? 19.175 -4.933 -21.224 1.00 63.19 84 ASN A CA 1
ATOM 680 C C . ASN A 1 84 ? 19.981 -3.734 -21.753 1.00 63.19 84 ASN A C 1
ATOM 682 O O . ASN A 1 84 ? 20.428 -3.726 -22.895 1.00 63.19 84 ASN A O 1
ATOM 686 N N . ASP A 1 85 ? 20.204 -2.742 -20.894 1.00 63.50 85 ASP A N 1
ATOM 687 C CA . ASP A 1 85 ? 20.942 -1.521 -21.222 1.00 63.50 85 ASP A CA 1
ATOM 688 C C . ASP A 1 85 ? 21.857 -1.158 -20.050 1.00 63.50 85 ASP A C 1
ATOM 690 O O . ASP A 1 85 ? 21.395 -0.878 -18.936 1.00 63.50 85 ASP A O 1
ATOM 694 N N . ASP A 1 86 ? 23.161 -1.162 -20.312 1.00 56.12 86 ASP A N 1
ATOM 695 C CA . ASP A 1 86 ? 24.224 -0.978 -19.320 1.00 56.12 86 ASP A CA 1
ATOM 696 C C . ASP A 1 86 ? 24.172 0.397 -18.616 1.00 56.12 86 ASP A C 1
ATOM 698 O O . ASP A 1 86 ? 24.753 0.585 -17.543 1.00 56.12 86 ASP A O 1
ATOM 702 N N . VAL A 1 87 ? 23.418 1.362 -19.160 1.00 53.59 87 VAL A N 1
ATOM 703 C CA . VAL A 1 87 ? 23.247 2.719 -18.608 1.00 53.59 87 VAL A CA 1
ATOM 704 C C . VAL A 1 87 ? 22.491 2.734 -17.267 1.00 53.59 87 VAL A C 1
ATOM 706 O O . VAL A 1 87 ? 22.672 3.658 -16.468 1.00 53.59 87 VAL A O 1
ATOM 709 N N . CYS A 1 88 ? 21.671 1.720 -16.969 1.00 50.62 88 CYS A N 1
ATOM 710 C CA . CYS A 1 88 ? 20.943 1.630 -15.694 1.00 50.62 88 CYS A CA 1
ATOM 711 C C . CYS A 1 88 ? 21.879 1.399 -14.493 1.00 50.62 88 CYS A C 1
ATOM 713 O O . CYS A 1 88 ? 21.710 2.028 -13.451 1.00 50.62 88 CYS A O 1
ATOM 715 N N . ILE A 1 89 ? 22.933 0.597 -14.661 1.00 46.41 89 ILE A N 1
ATOM 716 C CA . ILE A 1 89 ? 23.893 0.274 -13.590 1.00 46.41 89 ILE A CA 1
ATOM 717 C C . ILE A 1 89 ? 24.670 1.528 -13.144 1.00 46.41 89 ILE A C 1
ATOM 719 O O . ILE A 1 89 ? 24.908 1.746 -11.957 1.00 46.41 89 ILE A O 1
ATOM 723 N N . ILE A 1 90 ? 25.029 2.400 -14.092 1.00 47.12 90 ILE A N 1
ATOM 724 C CA . ILE A 1 90 ? 25.797 3.630 -13.823 1.00 47.12 90 ILE A CA 1
ATOM 725 C C . ILE A 1 90 ? 24.978 4.634 -12.991 1.00 47.12 90 ILE A C 1
ATOM 727 O O . ILE A 1 90 ? 25.519 5.355 -12.151 1.00 47.12 90 ILE A O 1
ATOM 731 N N . LYS A 1 91 ? 23.658 4.657 -13.190 1.00 46.91 91 LYS A N 1
ATOM 732 C CA . LYS A 1 91 ? 22.719 5.554 -12.506 1.00 46.91 91 LYS A CA 1
ATOM 733 C C . LYS A 1 91 ? 22.591 5.260 -11.004 1.00 46.91 91 LYS A C 1
ATOM 735 O O . LYS A 1 91 ? 22.527 6.201 -10.214 1.00 46.91 91 LYS A O 1
ATOM 740 N N . GLU A 1 92 ? 22.629 3.990 -10.607 1.00 46.44 92 GLU A N 1
ATOM 741 C CA . GLU A 1 92 ? 22.550 3.548 -9.205 1.00 46.44 92 GLU A CA 1
ATOM 742 C C . GLU A 1 92 ? 23.781 3.989 -8.387 1.00 46.44 92 GLU A C 1
ATOM 744 O O . GLU A 1 92 ? 23.660 4.509 -7.272 1.00 46.44 92 GLU A O 1
ATOM 749 N N . ILE A 1 93 ? 24.972 3.912 -8.995 1.00 43.16 93 ILE A N 1
ATOM 750 C CA . ILE A 1 93 ? 26.236 4.373 -8.398 1.00 43.16 93 ILE A CA 1
ATOM 751 C C . ILE A 1 93 ? 26.198 5.888 -8.118 1.00 43.16 93 ILE A C 1
ATOM 753 O O . ILE A 1 93 ? 26.676 6.338 -7.075 1.00 43.16 93 ILE A O 1
ATOM 757 N N . CYS A 1 94 ? 25.579 6.692 -8.989 1.00 41.84 94 CYS A N 1
ATOM 758 C CA . CYS A 1 94 ? 25.457 8.140 -8.782 1.00 41.84 94 CYS A CA 1
ATOM 759 C C . CYS A 1 94 ? 24.535 8.524 -7.610 1.00 41.84 94 CYS A C 1
ATOM 761 O O . CYS A 1 94 ? 24.771 9.548 -6.968 1.00 41.84 94 CYS A O 1
ATOM 763 N N . VAL A 1 95 ? 23.508 7.722 -7.304 1.00 49.84 95 VAL A N 1
ATOM 764 C CA . VAL A 1 95 ? 22.594 7.973 -6.175 1.00 49.84 95 VAL A CA 1
ATOM 765 C C . VAL A 1 95 ? 23.275 7.639 -4.848 1.00 49.84 95 VAL A C 1
ATOM 767 O O . VAL A 1 95 ? 23.227 8.452 -3.921 1.00 49.84 95 VAL A O 1
ATOM 770 N N . LEU A 1 96 ? 23.987 6.507 -4.790 1.00 47.19 96 LEU A N 1
ATOM 771 C CA . LEU A 1 96 ? 24.770 6.074 -3.624 1.00 47.19 96 LEU A CA 1
ATOM 772 C C . LEU A 1 96 ? 25.917 7.038 -3.273 1.00 47.19 96 LEU A C 1
ATOM 774 O O . LEU A 1 96 ? 26.257 7.187 -2.101 1.00 47.19 96 LEU A O 1
ATOM 778 N N . LEU A 1 97 ? 26.500 7.709 -4.272 1.00 42.28 97 LEU A N 1
ATOM 779 C CA . LEU A 1 97 ? 27.624 8.638 -4.098 1.00 42.28 97 LEU A CA 1
ATOM 780 C C . LEU A 1 97 ? 27.212 10.099 -3.868 1.00 42.28 97 LEU A C 1
ATOM 782 O O . LEU A 1 97 ? 28.082 10.949 -3.677 1.00 42.28 97 LEU A O 1
ATOM 786 N N . SER A 1 98 ? 25.915 10.423 -3.877 1.00 44.88 98 SER A N 1
ATOM 787 C CA . SER A 1 98 ? 25.461 11.795 -3.636 1.00 44.88 98 SER A CA 1
ATOM 788 C C . SER A 1 98 ? 25.497 12.133 -2.128 1.00 44.88 98 SER A C 1
ATOM 790 O O . SER A 1 98 ? 24.792 11.510 -1.331 1.00 44.88 98 SER A O 1
ATOM 792 N N . PRO A 1 99 ? 26.326 13.098 -1.673 1.00 42.25 99 PRO A N 1
ATOM 793 C CA . PRO A 1 99 ? 26.440 13.415 -0.254 1.00 42.25 99 PRO A CA 1
ATOM 794 C C . PRO A 1 99 ? 25.230 14.240 0.195 1.00 42.25 99 PRO A C 1
ATOM 796 O O . PRO A 1 99 ? 25.131 15.435 -0.084 1.00 42.25 99 PRO A O 1
ATOM 799 N N . PHE A 1 100 ? 24.296 13.639 0.930 1.00 47.50 100 PHE A N 1
ATOM 800 C CA . PHE A 1 100 ? 23.168 14.392 1.480 1.00 47.50 100 PHE A CA 1
ATOM 801 C C . PHE A 1 100 ? 23.619 15.234 2.688 1.00 47.50 100 PHE A C 1
ATOM 803 O O . PHE A 1 100 ? 24.163 14.701 3.659 1.00 47.50 100 PHE A O 1
ATOM 810 N N . SER A 1 101 ? 23.370 16.557 2.678 1.00 46.72 101 SER A N 1
ATOM 811 C CA . SER A 1 101 ? 23.631 17.496 3.792 1.00 46.72 101 SER A CA 1
ATOM 812 C C . SER A 1 101 ? 22.331 18.130 4.397 1.00 46.72 101 SER A C 1
ATOM 814 O O . SER A 1 101 ? 21.383 18.325 3.653 1.00 46.72 101 SER A O 1
ATOM 816 N N . GLY A 1 102 ? 22.208 18.401 5.725 1.00 53.22 102 GLY A N 1
ATOM 817 C CA . GLY A 1 102 ? 21.045 19.086 6.375 1.00 53.22 102 GLY A CA 1
ATOM 818 C C . GLY A 1 102 ? 20.211 18.414 7.516 1.00 53.22 102 GLY A C 1
ATOM 819 O O . GLY A 1 102 ? 20.255 17.207 7.739 1.00 53.22 102 GLY A O 1
ATOM 820 N N . ARG A 1 103 ? 19.400 19.232 8.233 1.00 47.88 103 ARG A N 1
ATOM 821 C CA . ARG A 1 103 ? 18.440 18.891 9.334 1.00 47.88 103 ARG A CA 1
ATOM 822 C C . ARG A 1 103 ? 17.199 18.106 8.866 1.00 47.88 103 ARG A C 1
ATOM 824 O O . ARG A 1 103 ? 16.652 17.324 9.626 1.00 47.88 103 ARG A O 1
ATOM 831 N N . SER A 1 104 ? 16.809 18.266 7.599 1.00 52.41 104 SER A N 1
ATOM 832 C CA . SER A 1 104 ? 15.763 17.474 6.923 1.00 52.41 104 SER A CA 1
ATOM 833 C C . SER A 1 104 ? 16.146 15.981 6.782 1.00 52.41 104 SER A C 1
ATOM 835 O O . SER A 1 104 ? 15.289 15.126 6.564 1.00 52.41 104 SER A O 1
ATOM 837 N N . ARG A 1 105 ? 17.428 15.634 7.011 1.00 57.53 105 ARG A N 1
ATOM 838 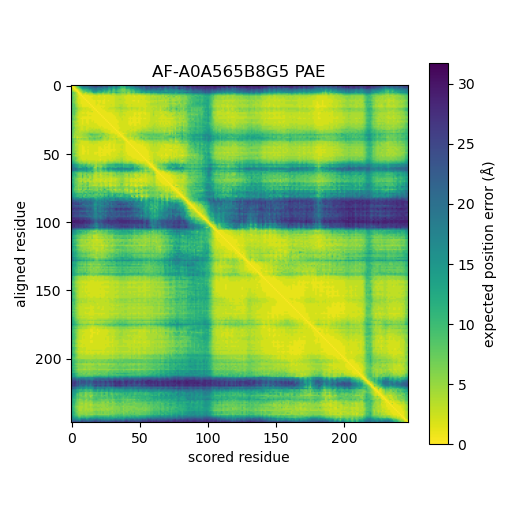C CA . ARG A 1 105 ? 17.937 14.255 6.971 1.00 57.53 105 ARG A CA 1
ATOM 839 C C . ARG A 1 105 ? 17.447 13.353 8.099 1.00 57.53 105 ARG A C 1
ATOM 841 O O . ARG A 1 105 ? 17.363 12.159 7.864 1.00 57.53 105 ARG A O 1
ATOM 848 N N . SER A 1 106 ? 17.173 13.853 9.306 1.00 65.06 106 SER A N 1
ATOM 849 C CA . SER A 1 106 ? 16.797 12.973 10.429 1.00 65.06 106 SER A CA 1
ATOM 850 C C . SER A 1 106 ? 15.434 12.330 10.187 1.00 65.06 106 SER A C 1
ATOM 852 O O . SER A 1 106 ? 15.311 11.116 10.300 1.00 65.06 106 SER A O 1
ATOM 854 N N . ILE A 1 107 ? 14.444 13.127 9.778 1.00 69.44 107 ILE A N 1
ATOM 855 C CA . ILE A 1 107 ? 13.097 12.656 9.432 1.00 69.44 107 ILE A CA 1
ATOM 856 C C . ILE A 1 107 ? 13.158 11.722 8.225 1.00 69.44 107 ILE A C 1
ATOM 858 O O . ILE A 1 107 ? 12.641 10.610 8.291 1.00 69.44 107 ILE A O 1
ATOM 862 N N . HIS A 1 108 ? 13.813 12.154 7.141 1.00 70.06 108 HIS A N 1
ATOM 863 C CA . HIS A 1 108 ? 13.902 11.362 5.915 1.00 70.06 108 HIS A CA 1
ATOM 864 C C . HIS A 1 108 ? 14.634 10.033 6.145 1.00 70.06 108 HIS A C 1
ATOM 866 O O . HIS A 1 108 ? 14.123 8.988 5.758 1.00 70.06 108 HIS A O 1
ATOM 872 N N . ALA A 1 109 ? 15.765 10.042 6.858 1.00 69.88 109 ALA A N 1
ATOM 873 C CA . ALA A 1 109 ? 16.470 8.818 7.230 1.00 69.88 109 ALA A CA 1
ATOM 874 C C . ALA A 1 109 ? 15.608 7.916 8.124 1.00 69.88 109 ALA A C 1
ATOM 876 O O . ALA A 1 109 ? 15.554 6.717 7.885 1.00 69.88 109 ALA A O 1
ATOM 877 N N . CYS A 1 110 ? 14.883 8.476 9.101 1.00 79.00 110 CYS A N 1
ATOM 878 C CA . CYS A 1 110 ? 13.976 7.696 9.946 1.00 79.00 110 CYS A CA 1
ATOM 879 C C . CYS A 1 110 ? 12.795 7.099 9.164 1.00 79.00 110 CYS A C 1
ATOM 881 O O . CYS A 1 110 ? 12.310 6.031 9.529 1.00 79.00 110 CYS A O 1
ATOM 883 N N . MET A 1 111 ? 12.301 7.769 8.116 1.00 80.81 111 MET A N 1
ATOM 884 C CA . MET A 1 111 ? 11.288 7.184 7.229 1.00 80.81 111 MET A CA 1
ATOM 885 C C . MET A 1 111 ? 11.880 6.104 6.334 1.00 80.81 111 MET A C 1
ATOM 887 O O . MET A 1 111 ? 11.238 5.081 6.120 1.00 80.81 111 MET A O 1
ATOM 891 N N . LEU A 1 112 ? 13.109 6.296 5.853 1.00 77.25 112 LEU A N 1
ATOM 892 C CA . LEU A 1 112 ? 13.797 5.312 5.028 1.00 77.25 112 LEU A CA 1
ATOM 893 C C . LEU A 1 112 ? 14.084 4.025 5.814 1.00 77.25 112 LEU A C 1
ATOM 895 O O . LEU A 1 112 ? 13.879 2.937 5.290 1.00 77.25 112 LEU A O 1
ATOM 899 N N . THR A 1 113 ? 14.474 4.120 7.091 1.00 76.69 113 THR A N 1
ATOM 900 C CA . THR A 1 113 ? 14.654 2.931 7.944 1.00 76.69 113 THR A CA 1
ATOM 901 C C . THR A 1 113 ? 13.343 2.181 8.167 1.00 76.69 113 THR A C 1
ATOM 903 O O . THR A 1 113 ? 13.337 0.953 8.175 1.00 76.69 113 THR A O 1
ATOM 906 N N . VAL A 1 114 ? 12.224 2.901 8.313 1.00 81.88 114 VAL A N 1
ATOM 907 C CA . VAL A 1 114 ? 10.888 2.291 8.410 1.00 81.88 114 VAL A CA 1
ATOM 908 C C . VAL A 1 114 ? 10.505 1.613 7.095 1.00 81.88 114 VAL A C 1
ATOM 910 O O . VAL A 1 114 ? 10.040 0.478 7.126 1.00 81.88 114 VAL A O 1
ATOM 913 N N . LEU A 1 115 ? 10.753 2.255 5.951 1.00 80.75 115 LEU A N 1
ATOM 914 C CA . LEU A 1 115 ? 10.502 1.676 4.629 1.00 80.75 115 LEU A CA 1
ATOM 915 C C . LEU A 1 115 ? 11.284 0.369 4.432 1.00 80.75 115 LEU A C 1
ATOM 917 O O . LEU A 1 115 ? 10.683 -0.661 4.137 1.00 80.75 115 LEU A O 1
ATOM 921 N N . VAL A 1 116 ? 12.594 0.378 4.698 1.00 77.25 116 VAL A N 1
ATOM 922 C CA . VAL A 1 116 ? 13.443 -0.825 4.619 1.00 77.25 116 VAL A CA 1
ATOM 923 C C . VAL A 1 116 ? 12.943 -1.918 5.566 1.00 77.25 116 VAL A C 1
ATOM 925 O O . VAL A 1 116 ? 12.924 -3.094 5.205 1.00 77.25 116 VAL A O 1
ATOM 928 N N . ALA A 1 117 ? 12.501 -1.562 6.775 1.00 77.19 117 ALA A N 1
ATOM 929 C CA . ALA A 1 117 ? 11.948 -2.528 7.720 1.00 77.19 117 ALA A CA 1
ATOM 930 C C . ALA A 1 117 ? 10.641 -3.167 7.220 1.00 77.19 117 ALA A C 1
ATOM 932 O O . ALA A 1 117 ? 10.455 -4.370 7.391 1.00 77.19 117 ALA A O 1
ATOM 933 N N . ILE A 1 118 ? 9.760 -2.401 6.569 1.00 81.31 118 ILE A N 1
ATOM 934 C CA . ILE A 1 118 ? 8.540 -2.932 5.941 1.00 81.31 118 ILE A CA 1
ATOM 935 C C . ILE A 1 118 ? 8.905 -3.895 4.805 1.00 81.31 118 ILE A C 1
ATOM 937 O O . ILE A 1 118 ? 8.399 -5.016 4.765 1.00 81.31 118 ILE A O 1
ATOM 941 N N . GLU A 1 119 ? 9.817 -3.493 3.919 1.00 76.62 119 GLU A N 1
ATOM 942 C CA . GLU A 1 119 ? 10.232 -4.287 2.754 1.00 76.62 119 GLU A CA 1
ATOM 943 C C . GLU A 1 119 ? 10.931 -5.594 3.149 1.00 76.62 119 GLU A C 1
ATOM 945 O O . GLU A 1 119 ? 10.675 -6.647 2.568 1.00 76.62 119 GLU A O 1
ATOM 950 N N . THR 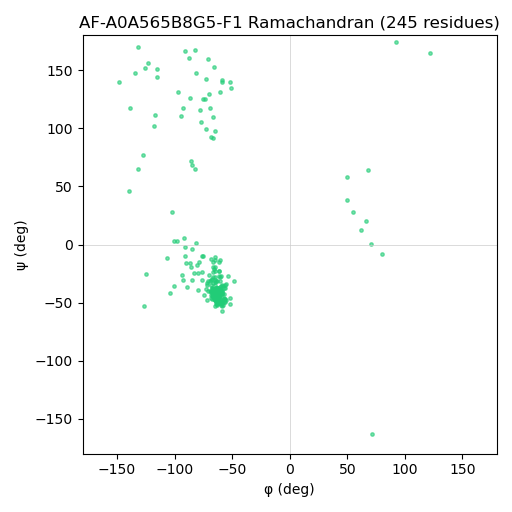A 1 120 ? 11.761 -5.554 4.192 1.00 75.56 120 THR A N 1
ATOM 951 C CA . THR A 1 120 ? 12.435 -6.738 4.754 1.00 75.56 120 THR A CA 1
ATOM 952 C C . THR A 1 120 ? 11.545 -7.551 5.699 1.00 75.56 120 THR A C 1
ATOM 954 O O . THR A 1 120 ? 11.994 -8.551 6.258 1.00 75.56 120 THR A O 1
ATOM 957 N N . ARG A 1 121 ? 10.279 -7.142 5.889 1.00 81.06 121 ARG A N 1
ATOM 958 C CA . ARG A 1 121 ? 9.318 -7.730 6.840 1.00 81.06 121 ARG A CA 1
ATOM 959 C C . ARG A 1 121 ? 9.835 -7.784 8.283 1.00 81.06 121 ARG A C 1
ATOM 961 O O . ARG A 1 121 ? 9.411 -8.623 9.076 1.00 81.06 121 ARG A O 1
ATOM 968 N N . ASN A 1 122 ? 10.728 -6.868 8.647 1.00 79.50 122 ASN A N 1
ATOM 969 C CA . ASN A 1 122 ? 11.217 -6.690 10.008 1.00 79.50 122 ASN A CA 1
ATOM 970 C C . ASN A 1 122 ? 10.260 -5.788 10.807 1.00 79.50 122 ASN A C 1
ATOM 972 O O . ASN A 1 122 ? 10.572 -4.653 11.174 1.00 79.50 122 ASN A O 1
ATOM 976 N N . PHE A 1 123 ? 9.063 -6.304 11.079 1.00 87.00 123 PHE A N 1
ATOM 977 C CA . PHE A 1 123 ? 7.990 -5.578 11.767 1.00 87.00 123 PHE A CA 1
ATOM 978 C C . PHE A 1 123 ? 8.325 -5.214 13.223 1.00 87.00 123 PHE A C 1
ATOM 980 O O . PHE A 1 123 ? 7.822 -4.219 13.751 1.00 87.00 123 PHE A O 1
ATOM 987 N N . GLY A 1 124 ? 9.257 -5.938 13.852 1.00 77.56 124 GLY A N 1
ATOM 988 C CA . GLY A 1 124 ? 9.826 -5.556 15.146 1.00 77.56 124 GLY A CA 1
ATOM 989 C C . GLY A 1 124 ? 10.536 -4.198 15.091 1.00 77.56 124 GLY A C 1
ATOM 990 O O . GLY A 1 124 ? 10.342 -3.362 15.975 1.00 77.56 124 GLY A O 1
ATOM 991 N N . HIS A 1 125 ? 11.293 -3.934 14.021 1.00 73.75 125 HIS A N 1
ATOM 992 C CA . HIS A 1 125 ? 11.975 -2.653 13.829 1.00 73.75 125 HIS A CA 1
ATOM 993 C C . HIS A 1 125 ? 11.006 -1.506 13.511 1.00 73.75 125 HIS A C 1
ATOM 995 O O . HIS A 1 125 ? 11.239 -0.382 13.940 1.00 73.75 125 HIS A O 1
ATOM 1001 N N . VAL A 1 126 ? 9.883 -1.784 12.838 1.00 78.75 126 VAL A N 1
ATOM 1002 C CA . VAL A 1 126 ? 8.836 -0.777 12.574 1.00 78.75 126 VAL A CA 1
ATOM 1003 C C . VAL A 1 126 ? 8.249 -0.220 13.878 1.00 78.75 126 VAL A C 1
ATOM 1005 O O . VAL A 1 126 ? 7.988 0.978 13.984 1.00 78.75 126 VAL A O 1
ATOM 1008 N N . ARG A 1 127 ? 8.067 -1.076 14.894 1.00 79.94 127 ARG A N 1
ATOM 1009 C CA . ARG A 1 127 ? 7.508 -0.669 16.196 1.00 79.94 127 ARG A CA 1
ATOM 1010 C C . ARG A 1 127 ? 8.543 -0.071 17.141 1.00 79.94 127 ARG A C 1
ATOM 1012 O O . ARG A 1 127 ? 8.181 0.700 18.030 1.00 79.94 127 ARG A O 1
ATOM 1019 N N . HIS A 1 128 ? 9.817 -0.410 16.966 1.00 79.19 128 HIS A N 1
ATOM 1020 C CA . HIS A 1 128 ? 10.892 0.166 17.761 1.00 79.19 128 HIS A CA 1
ATOM 1021 C C . HIS A 1 128 ? 11.141 1.621 17.348 1.00 79.19 128 HIS A C 1
ATOM 1023 O O . HIS A 1 128 ? 11.823 1.901 16.364 1.00 79.19 128 HIS A O 1
ATOM 1029 N N . ARG A 1 129 ? 10.589 2.564 18.117 1.00 75.69 129 ARG A N 1
ATOM 1030 C CA . ARG A 1 129 ? 10.746 3.994 17.842 1.00 75.69 129 ARG A CA 1
ATOM 1031 C C . ARG A 1 129 ? 12.022 4.543 18.469 1.00 75.69 129 ARG A C 1
ATOM 1033 O O . ARG A 1 129 ? 12.219 4.457 19.679 1.00 75.69 129 ARG A O 1
ATOM 1040 N N . THR A 1 130 ? 12.855 5.177 17.654 1.00 79.56 130 THR A N 1
ATOM 1041 C CA . THR A 1 130 ? 14.003 5.961 18.118 1.00 79.56 130 THR A CA 1
ATOM 1042 C C . THR A 1 130 ? 13.545 7.255 18.799 1.00 79.56 130 THR A C 1
ATOM 1044 O O . THR A 1 130 ? 12.448 7.757 18.545 1.00 79.56 130 THR A O 1
ATOM 1047 N N . LEU A 1 131 ? 14.403 7.860 19.629 1.00 77.81 131 LEU A N 1
ATOM 1048 C CA . LEU A 1 131 ? 14.102 9.143 20.286 1.00 77.81 131 LEU A CA 1
ATOM 1049 C C . LEU A 1 131 ? 13.749 10.254 19.283 1.00 77.81 131 LEU A C 1
ATOM 1051 O O . LEU A 1 131 ? 12.852 11.056 19.537 1.00 77.81 131 LEU A O 1
ATOM 1055 N N . LEU A 1 132 ? 14.417 10.275 18.124 1.00 75.69 132 LEU A N 1
ATOM 1056 C CA . LEU A 1 132 ? 14.116 11.219 17.045 1.00 75.69 132 LEU A CA 1
ATOM 1057 C C . LEU A 1 132 ? 12.733 10.956 16.442 1.00 75.69 132 LEU A C 1
ATOM 1059 O O . LEU A 1 132 ? 11.965 11.896 16.254 1.00 75.69 132 LEU A O 1
ATOM 1063 N N . GLN A 1 133 ? 12.388 9.690 16.190 1.00 80.94 133 GLN A N 1
ATOM 1064 C CA . GLN A 1 133 ? 11.062 9.316 15.693 1.00 80.94 133 GLN A CA 1
ATOM 1065 C C . GLN A 1 133 ? 9.958 9.724 16.671 1.00 80.94 133 GLN A C 1
ATOM 1067 O O . GLN A 1 133 ? 8.930 10.233 16.238 1.00 80.94 133 GLN A O 1
ATOM 1072 N N . ILE A 1 134 ? 10.174 9.551 17.979 1.00 84.25 134 ILE A N 1
ATOM 1073 C CA . ILE A 1 134 ? 9.220 9.978 19.013 1.00 84.25 134 ILE A CA 1
ATOM 1074 C C . ILE A 1 134 ? 9.047 11.500 18.982 1.00 84.25 134 ILE A C 1
ATOM 1076 O O . ILE A 1 134 ? 7.916 11.979 18.942 1.00 84.25 134 ILE A O 1
ATOM 1080 N N . ALA A 1 135 ? 10.144 12.262 18.940 1.00 84.50 135 ALA A N 1
ATOM 1081 C CA . ALA A 1 135 ? 10.084 13.722 18.891 1.00 84.50 135 ALA A CA 1
ATOM 1082 C C . ALA A 1 135 ? 9.268 14.225 17.687 1.00 84.50 135 ALA A C 1
ATOM 1084 O O . ALA A 1 135 ? 8.361 15.040 17.858 1.00 84.50 135 ALA A O 1
ATOM 1085 N N . TYR A 1 136 ? 9.528 13.691 16.489 1.00 83.12 136 TYR A N 1
ATOM 1086 C CA . TYR A 1 136 ? 8.796 14.083 15.282 1.00 83.12 136 TYR A CA 1
ATOM 1087 C C . TYR A 1 136 ? 7.361 13.571 15.254 1.00 83.12 136 TYR A C 1
ATOM 1089 O O . TYR A 1 136 ? 6.479 14.289 14.799 1.00 83.12 136 TYR A O 1
ATOM 1097 N N . TYR A 1 137 ? 7.091 12.379 15.789 1.00 87.00 137 TYR A N 1
ATOM 1098 C CA . TYR A 1 137 ? 5.732 11.842 15.880 1.00 87.00 137 TYR A CA 1
ATOM 1099 C C . TYR A 1 137 ? 4.779 12.775 16.638 1.00 87.00 137 TYR A C 1
ATOM 1101 O O . TYR A 1 137 ? 3.600 12.862 16.302 1.00 87.00 137 TYR A O 1
ATOM 1109 N N . HIS A 1 138 ? 5.281 13.477 17.656 1.00 85.44 138 HIS A N 1
ATOM 1110 C CA . HIS A 1 138 ? 4.480 14.417 18.439 1.00 85.44 138 HIS A CA 1
ATOM 1111 C C . HIS A 1 138 ? 4.397 15.824 17.834 1.00 85.44 138 HIS A C 1
ATOM 1113 O O . HIS A 1 138 ? 3.497 16.573 18.204 1.00 85.44 138 HIS A O 1
ATOM 1119 N N . GLN A 1 139 ? 5.310 16.187 16.932 1.00 85.56 139 GLN A N 1
ATOM 1120 C CA . GLN A 1 139 ? 5.392 17.535 16.358 1.00 85.56 139 GLN A CA 1
ATOM 1121 C C . GLN A 1 139 ? 4.778 17.631 14.957 1.00 85.56 139 GLN A C 1
ATOM 1123 O O . GLN A 1 139 ? 4.158 18.640 14.637 1.00 85.56 139 GLN A O 1
ATOM 1128 N N . GLU A 1 140 ? 4.913 16.586 14.140 1.00 88.38 140 GLU A N 1
ATOM 1129 C CA . GLU A 1 140 ? 4.624 16.619 12.705 1.00 88.38 140 GLU A CA 1
ATOM 1130 C C . GLU A 1 140 ? 3.482 15.656 12.352 1.00 88.38 140 GLU A C 1
ATOM 1132 O O . GLU A 1 140 ? 3.641 14.432 12.400 1.00 88.38 140 GLU A O 1
ATOM 1137 N N . LYS A 1 141 ? 2.317 16.195 11.965 1.00 90.62 141 LYS A N 1
ATOM 1138 C CA . LYS A 1 141 ? 1.119 15.392 11.652 1.00 90.62 141 LYS A CA 1
ATOM 1139 C C . LYS A 1 141 ? 1.329 14.429 10.480 1.00 90.62 141 LYS A C 1
ATOM 1141 O O . LYS A 1 141 ? 0.982 13.258 10.597 1.00 90.62 141 LYS A O 1
ATOM 1146 N N . GLU A 1 142 ? 1.960 14.883 9.395 1.00 90.69 142 GLU A N 1
ATOM 1147 C CA . GLU A 1 142 ? 2.268 14.026 8.238 1.00 90.69 142 GLU A CA 1
ATOM 1148 C C . GLU A 1 142 ? 3.177 12.855 8.644 1.00 90.69 142 GLU A C 1
ATOM 1150 O O . GLU A 1 142 ? 2.986 11.711 8.231 1.00 90.69 142 GLU A O 1
ATOM 1155 N N . TYR A 1 143 ? 4.163 13.122 9.502 1.00 88.81 143 TYR A N 1
ATOM 1156 C CA . TYR A 1 143 ? 5.074 12.098 9.999 1.00 88.81 143 TYR A CA 1
ATOM 1157 C C . TYR A 1 143 ? 4.352 11.078 10.883 1.00 88.81 143 TYR A C 1
ATOM 1159 O O . TYR A 1 143 ? 4.535 9.867 10.739 1.00 88.81 143 TYR A O 1
ATOM 1167 N N . LYS A 1 144 ? 3.484 11.576 11.770 1.00 92.94 144 LYS A N 1
ATOM 1168 C CA . LYS A 1 144 ? 2.597 10.766 12.603 1.00 92.94 144 LYS A CA 1
ATOM 1169 C C . LYS A 1 144 ? 1.733 9.836 11.748 1.00 92.94 144 LYS A C 1
ATOM 1171 O O . LYS A 1 144 ? 1.689 8.637 12.021 1.00 92.94 144 LYS A O 1
ATOM 1176 N N . PHE A 1 145 ? 1.120 10.369 10.692 1.00 94.31 145 PHE A N 1
ATOM 1177 C CA . PHE A 1 145 ? 0.318 9.612 9.734 1.00 94.31 145 PHE A CA 1
ATOM 1178 C C . PHE A 1 145 ? 1.122 8.477 9.085 1.00 94.31 145 PHE A C 1
ATOM 1180 O O . PHE A 1 145 ? 0.699 7.320 9.123 1.00 94.31 145 PHE A O 1
ATOM 1187 N N . LYS A 1 146 ? 2.324 8.765 8.567 1.00 93.00 146 LYS A N 1
ATOM 1188 C CA . LYS A 1 146 ? 3.179 7.752 7.922 1.00 93.00 146 LYS A CA 1
ATOM 1189 C C . LYS A 1 146 ? 3.622 6.645 8.886 1.00 93.00 146 LYS A C 1
ATOM 1191 O O . LYS A 1 146 ? 3.612 5.471 8.517 1.00 93.00 146 LYS A O 1
ATOM 1196 N N . LEU A 1 147 ? 3.964 6.986 10.131 1.00 92.50 147 LEU A N 1
ATOM 1197 C CA . LEU A 1 147 ? 4.308 5.989 11.155 1.00 92.50 147 LEU A CA 1
ATOM 1198 C C . LEU A 1 147 ? 3.107 5.138 11.582 1.00 92.50 147 LEU A C 1
ATOM 1200 O O . LEU A 1 147 ? 3.266 3.947 11.859 1.00 92.50 147 LEU A O 1
ATOM 1204 N N . ASN A 1 148 ? 1.911 5.718 11.625 1.00 95.56 148 ASN A N 1
ATOM 1205 C CA . ASN A 1 148 ? 0.689 4.973 11.909 1.00 95.56 148 ASN A CA 1
ATOM 1206 C C . ASN A 1 148 ? 0.339 4.017 10.759 1.00 95.56 148 ASN A C 1
ATOM 1208 O O . ASN A 1 148 ? 0.037 2.857 11.026 1.00 95.56 148 ASN A O 1
ATOM 1212 N N . CYS A 1 149 ? 0.508 4.439 9.498 1.00 95.94 149 CYS A N 1
ATOM 1213 C CA . CYS A 1 149 ? 0.410 3.548 8.334 1.00 95.94 149 CYS A CA 1
ATOM 1214 C C . CYS A 1 149 ? 1.378 2.362 8.454 1.00 95.94 149 CYS A C 1
ATOM 1216 O O . CYS A 1 149 ? 0.977 1.210 8.311 1.00 95.94 149 CYS A O 1
ATOM 1218 N N . ALA A 1 150 ? 2.649 2.635 8.765 1.00 93.31 150 ALA A N 1
ATOM 1219 C CA . ALA A 1 150 ? 3.663 1.598 8.941 1.00 93.31 150 ALA A CA 1
ATOM 1220 C C . ALA A 1 150 ? 3.305 0.616 10.072 1.00 93.31 150 ALA A C 1
ATOM 1222 O O . ALA A 1 150 ? 3.490 -0.590 9.927 1.00 93.31 150 ALA A O 1
ATOM 1223 N N . THR A 1 151 ? 2.752 1.125 11.177 1.00 95.00 151 THR A N 1
ATOM 1224 C CA . THR A 1 151 ? 2.317 0.308 12.320 1.00 95.00 151 THR A CA 1
ATOM 1225 C C . THR A 1 151 ? 1.151 -0.609 11.937 1.00 95.00 151 THR A C 1
ATOM 1227 O O . THR A 1 151 ? 1.227 -1.809 12.189 1.00 95.00 151 THR A O 1
ATOM 1230 N N . ALA A 1 152 ? 0.123 -0.090 11.256 1.00 97.12 152 ALA A N 1
ATOM 1231 C CA . ALA A 1 152 ? -1.014 -0.893 10.798 1.00 97.12 152 ALA A CA 1
ATOM 1232 C C . ALA A 1 152 ? -0.588 -1.991 9.802 1.00 97.12 152 ALA A C 1
ATOM 1234 O O . ALA A 1 152 ? -1.065 -3.124 9.867 1.00 97.12 152 ALA A O 1
ATOM 1235 N N . ILE A 1 153 ? 0.376 -1.695 8.921 1.00 95.12 153 ILE A N 1
ATOM 1236 C CA . ILE A 1 153 ? 0.963 -2.683 7.999 1.00 95.12 153 ILE A CA 1
ATOM 1237 C C . ILE A 1 153 ? 1.762 -3.749 8.747 1.00 95.12 153 ILE A C 1
ATOM 1239 O O . ILE A 1 153 ? 1.710 -4.919 8.373 1.00 95.12 153 ILE A O 1
ATOM 1243 N N . ALA A 1 154 ? 2.488 -3.371 9.799 1.00 93.75 154 ALA A N 1
ATOM 1244 C CA . ALA A 1 154 ? 3.193 -4.326 10.645 1.00 93.75 154 ALA A CA 1
ATOM 1245 C C . ALA A 1 154 ? 2.217 -5.277 11.353 1.00 93.75 154 ALA A C 1
ATOM 1247 O O . ALA A 1 154 ? 2.429 -6.489 11.336 1.00 93.75 154 ALA A O 1
ATOM 1248 N N . ASP A 1 155 ? 1.114 -4.752 11.894 1.00 96.88 155 ASP A N 1
ATOM 1249 C CA . ASP A 1 155 ? 0.064 -5.566 12.512 1.00 96.88 155 ASP A CA 1
ATOM 1250 C C . ASP A 1 155 ? -0.591 -6.513 11.494 1.00 96.88 155 ASP A C 1
ATOM 1252 O O . ASP A 1 155 ? -0.761 -7.700 11.779 1.00 96.88 155 ASP A O 1
ATOM 1256 N N . LEU A 1 156 ? -0.868 -6.037 10.274 1.00 95.69 156 LEU A N 1
ATOM 1257 C CA . LEU A 1 156 ? -1.364 -6.874 9.178 1.00 95.69 156 LEU A CA 1
ATOM 1258 C C . LEU A 1 156 ? -0.360 -7.979 8.810 1.00 95.69 156 LEU A C 1
ATOM 1260 O O . LEU A 1 156 ? -0.725 -9.148 8.677 1.00 95.69 156 LEU A O 1
ATOM 1264 N N . GLY A 1 157 ? 0.918 -7.623 8.670 1.00 92.38 157 GLY A N 1
ATOM 1265 C CA . GLY A 1 157 ? 1.997 -8.538 8.300 1.00 92.38 157 GLY A CA 1
ATOM 1266 C C . GLY A 1 157 ? 2.276 -9.625 9.340 1.00 92.38 157 GLY A C 1
ATOM 1267 O O . GLY A 1 157 ? 2.700 -10.724 8.970 1.00 92.38 157 GLY A O 1
ATOM 1268 N N . GLU A 1 158 ? 1.993 -9.342 10.611 1.00 94.06 158 GLU A N 1
ATOM 1269 C CA . GLU A 1 158 ? 2.061 -10.278 11.738 1.00 94.06 158 GLU A CA 1
ATOM 1270 C C . GLU A 1 158 ? 0.738 -11.001 12.022 1.00 94.06 158 GLU A C 1
ATOM 1272 O O . GLU A 1 158 ? 0.659 -11.789 12.963 1.00 94.06 158 GLU A O 1
ATOM 1277 N N . LYS A 1 159 ? -0.281 -10.802 11.174 1.00 95.38 159 LYS A N 1
ATOM 1278 C CA . LYS A 1 159 ? -1.606 -11.433 11.284 1.00 95.38 159 LYS A CA 1
ATOM 1279 C C . LYS A 1 159 ? -2.409 -10.985 12.512 1.00 95.38 159 LYS A C 1
ATOM 1281 O O . LYS A 1 159 ? -3.353 -11.661 12.918 1.00 95.38 159 LYS A O 1
ATOM 1286 N N . CYS A 1 160 ? -2.077 -9.838 13.099 1.00 96.12 160 CYS A N 1
ATOM 1287 C CA . CYS A 1 160 ? -2.873 -9.186 14.135 1.00 96.12 160 CYS A CA 1
ATOM 1288 C C . CYS A 1 160 ? -4.013 -8.380 13.490 1.00 96.12 160 CYS A C 1
ATOM 1290 O O . CYS A 1 160 ? -4.031 -7.153 13.565 1.00 96.12 160 CYS A O 1
ATOM 1292 N N . TYR A 1 161 ? -4.952 -9.069 12.835 1.00 97.31 161 TYR A N 1
ATOM 1293 C CA . TYR A 1 161 ? -5.959 -8.436 11.973 1.00 97.31 161 TYR A CA 1
ATOM 1294 C C . TYR A 1 161 ? -6.860 -7.438 12.708 1.00 97.31 161 TYR A C 1
ATOM 1296 O O . TYR A 1 161 ? -7.155 -6.385 12.161 1.00 97.31 161 TYR A O 1
ATOM 1304 N N . GLU A 1 162 ? -7.229 -7.707 13.961 1.00 96.31 162 GLU A N 1
ATOM 1305 C CA . GLU A 1 162 ? -8.065 -6.780 14.733 1.00 96.31 162 GLU A CA 1
ATOM 1306 C C . GLU A 1 162 ? -7.348 -5.443 14.984 1.00 96.31 162 GLU A C 1
ATOM 1308 O O . GLU A 1 162 ? -7.907 -4.380 14.729 1.00 96.31 162 GLU A O 1
ATOM 1313 N N . LYS A 1 163 ? -6.068 -5.485 15.379 1.00 96.69 163 LYS A N 1
ATOM 1314 C CA . LYS A 1 163 ? -5.240 -4.279 15.559 1.00 96.69 163 LYS A CA 1
ATOM 1315 C C . LYS A 1 163 ? -4.978 -3.561 14.240 1.00 96.69 163 LYS A C 1
ATOM 1317 O O . LYS A 1 163 ? -4.990 -2.335 14.190 1.00 96.69 163 LYS A O 1
ATOM 1322 N N . ALA A 1 164 ? -4.766 -4.323 13.168 1.00 97.25 164 ALA A N 1
ATOM 1323 C CA . ALA A 1 164 ? -4.616 -3.763 11.834 1.00 97.25 164 ALA A CA 1
ATOM 1324 C C . ALA A 1 164 ? -5.887 -3.012 11.406 1.00 97.25 164 ALA A C 1
ATOM 1326 O O . ALA A 1 164 ? -5.781 -1.900 10.894 1.00 97.25 164 ALA A O 1
ATOM 1327 N N . ALA A 1 165 ? -7.074 -3.575 11.668 1.00 96.50 165 ALA A N 1
ATOM 1328 C CA . ALA A 1 165 ? -8.352 -2.917 11.411 1.00 96.50 165 ALA A CA 1
ATOM 1329 C C . ALA A 1 165 ? -8.439 -1.581 12.157 1.00 96.50 165 ALA A C 1
ATOM 1331 O O . ALA A 1 165 ? -8.656 -0.548 11.528 1.00 96.50 165 ALA A O 1
ATOM 1332 N N . GLU A 1 166 ? -8.183 -1.581 13.468 1.00 95.50 166 GLU A N 1
ATOM 1333 C CA . GLU A 1 166 ? -8.192 -0.367 14.295 1.00 95.50 166 GLU A CA 1
ATOM 1334 C C . GLU A 1 166 ? -7.211 0.688 13.774 1.00 95.50 166 GLU A C 1
ATOM 1336 O O . GLU A 1 166 ? -7.570 1.857 13.621 1.00 95.50 166 GLU A O 1
ATOM 1341 N N . GLY A 1 167 ? -5.988 0.269 13.442 1.00 95.50 167 GLY A N 1
ATOM 1342 C CA . GLY A 1 167 ? -4.952 1.145 12.907 1.00 95.50 167 GLY A CA 1
ATOM 1343 C C . GLY A 1 167 ? -5.333 1.777 11.568 1.00 95.50 167 GLY A C 1
ATOM 1344 O O . GLY A 1 167 ? -5.153 2.981 11.393 1.00 95.50 167 GLY A O 1
ATOM 1345 N N . PHE A 1 168 ? -5.879 0.998 10.629 1.00 95.69 168 PHE A N 1
ATOM 1346 C CA . PHE A 1 168 ? -6.302 1.511 9.323 1.00 95.69 168 PHE A CA 1
ATOM 1347 C C . PHE A 1 168 ? -7.552 2.392 9.405 1.00 95.69 168 PHE A C 1
ATOM 1349 O O . PHE A 1 168 ? -7.594 3.429 8.748 1.00 95.69 168 PHE A O 1
ATOM 1356 N N . ILE A 1 169 ? -8.538 2.037 10.233 1.00 92.69 169 ILE A N 1
ATOM 1357 C CA . ILE A 1 169 ? -9.758 2.839 10.418 1.00 92.69 169 ILE A CA 1
ATOM 1358 C C . ILE A 1 169 ? -9.414 4.198 11.039 1.00 92.69 169 ILE A C 1
ATOM 1360 O O . ILE A 1 169 ? -9.871 5.230 10.552 1.00 92.69 169 ILE A O 1
ATOM 1364 N N . ALA A 1 170 ? -8.518 4.228 12.031 1.00 92.62 170 ALA A N 1
ATOM 1365 C CA . ALA A 1 170 ? -8.064 5.473 12.653 1.00 92.62 170 ALA A CA 1
ATOM 1366 C C . ALA A 1 170 ? -7.358 6.431 11.673 1.00 92.62 170 ALA A C 1
ATOM 1368 O O . ALA A 1 170 ? -7.305 7.634 11.923 1.00 92.62 170 ALA A O 1
ATOM 1369 N N . LEU A 1 171 ? -6.813 5.921 10.562 1.00 92.81 171 LEU A N 1
ATOM 1370 C CA . LEU A 1 171 ? -6.153 6.727 9.532 1.00 92.81 171 LEU A CA 1
ATOM 1371 C C . LEU A 1 171 ? -7.137 7.403 8.570 1.00 92.81 171 LEU A C 1
ATOM 1373 O O . LEU A 1 171 ? -6.744 8.358 7.903 1.00 92.81 171 LEU A O 1
ATOM 1377 N N . LEU A 1 172 ? -8.396 6.952 8.492 1.00 88.12 172 LEU A N 1
ATOM 1378 C CA . LEU A 1 172 ? -9.378 7.427 7.504 1.00 88.12 172 LEU A CA 1
ATOM 1379 C C . LEU A 1 172 ? -9.678 8.928 7.598 1.00 88.12 172 LEU A C 1
ATOM 1381 O O . LEU A 1 172 ? -9.998 9.549 6.586 1.00 88.12 172 LEU A O 1
ATOM 1385 N N . GLY A 1 173 ? -9.535 9.528 8.782 1.00 84.12 173 GLY A N 1
ATOM 1386 C CA . GLY A 1 173 ? -9.680 10.977 8.953 1.00 84.12 173 GLY A CA 1
ATOM 1387 C C . GLY A 1 173 ? -8.592 11.791 8.244 1.00 84.12 173 GLY A C 1
ATOM 1388 O O . GLY A 1 173 ? -8.848 12.911 7.807 1.00 84.12 173 GLY A O 1
ATOM 1389 N N . ASP A 1 174 ? -7.407 11.205 8.065 1.00 88.06 174 ASP A N 1
ATOM 1390 C CA . ASP A 1 174 ? -6.190 11.898 7.637 1.00 88.06 174 ASP A CA 1
ATOM 1391 C C . ASP A 1 174 ? -5.800 11.595 6.171 1.00 88.06 174 ASP A C 1
ATOM 1393 O O . ASP A 1 174 ? -4.957 12.291 5.600 1.00 88.06 174 ASP A O 1
ATOM 1397 N N . VAL A 1 175 ? -6.419 10.595 5.520 1.00 85.56 175 VAL A N 1
ATOM 1398 C CA . VAL A 1 175 ? -6.033 10.112 4.167 1.00 85.56 175 VAL A CA 1
ATOM 1399 C C . VAL A 1 175 ? -6.210 11.124 3.027 1.00 85.56 175 VAL A C 1
ATOM 1401 O O . VAL A 1 175 ? -5.757 10.863 1.911 1.00 85.56 175 VAL A O 1
ATOM 1404 N N . ASN A 1 176 ? -6.889 12.246 3.284 1.00 79.31 176 ASN A N 1
ATOM 1405 C CA . ASN A 1 176 ? -7.045 13.342 2.320 1.00 79.31 176 ASN A CA 1
ATOM 1406 C C . ASN A 1 176 ? -5.974 14.424 2.487 1.00 79.31 176 ASN A C 1
ATOM 1408 O O . ASN A 1 176 ? -5.684 15.147 1.539 1.00 79.31 176 ASN A O 1
ATOM 1412 N N . GLU A 1 177 ? -5.423 14.564 3.694 1.00 86.12 177 GLU A N 1
ATOM 1413 C CA . GLU A 1 177 ? -4.418 15.582 4.011 1.00 86.12 177 GLU A CA 1
ATOM 1414 C C . GLU A 1 177 ? -3.007 15.047 3.751 1.00 86.12 177 GLU A C 1
ATOM 1416 O O . GLU A 1 177 ? -2.138 15.770 3.262 1.00 86.12 177 GLU A O 1
ATOM 1421 N N . PHE A 1 178 ? -2.785 13.761 4.031 1.00 90.56 178 PHE A N 1
ATOM 1422 C CA . PHE A 1 178 ? -1.471 13.138 3.957 1.00 90.56 178 PHE A CA 1
ATOM 1423 C C . PHE A 1 178 ? -1.471 11.903 3.063 1.00 90.56 178 PHE A C 1
ATOM 1425 O O . PHE A 1 178 ? -2.465 11.194 2.922 1.00 90.56 178 PHE A O 1
ATOM 1432 N N . ALA A 1 179 ? -0.307 11.621 2.480 1.00 90.62 179 ALA A N 1
ATOM 1433 C CA . ALA A 1 179 ? -0.121 10.501 1.575 1.00 90.62 179 ALA A CA 1
ATOM 1434 C C . ALA A 1 179 ? 1.162 9.729 1.902 1.00 90.62 179 ALA A C 1
ATOM 1436 O O . ALA A 1 179 ? 2.166 10.302 2.338 1.00 90.62 179 ALA A O 1
ATOM 1437 N N . TYR A 1 180 ? 1.142 8.416 1.661 1.00 91.94 180 TYR A N 1
ATOM 1438 C CA . TYR A 1 180 ? 2.316 7.560 1.830 1.00 91.94 180 TYR A CA 1
ATOM 1439 C C . TYR A 1 180 ? 2.443 6.511 0.718 1.00 91.94 180 TYR A C 1
ATOM 1441 O O . TYR A 1 180 ? 2.722 5.344 0.973 1.00 91.94 180 TYR A O 1
ATOM 1449 N N . ASN A 1 181 ? 2.275 6.937 -0.538 1.00 91.94 181 ASN A N 1
ATOM 1450 C CA . ASN A 1 181 ? 2.226 6.070 -1.729 1.00 91.94 181 ASN A CA 1
ATOM 1451 C C . ASN A 1 181 ? 3.500 5.243 -1.994 1.00 91.94 181 ASN A C 1
ATOM 1453 O O . ASN A 1 181 ? 3.479 4.327 -2.815 1.00 91.94 181 ASN A O 1
ATOM 1457 N N . GLU A 1 182 ? 4.612 5.557 -1.324 1.00 87.06 182 GLU A N 1
ATOM 1458 C CA . GLU A 1 182 ? 5.814 4.709 -1.293 1.00 87.06 182 GLU A CA 1
ATOM 1459 C C . GLU A 1 182 ? 5.567 3.384 -0.560 1.00 87.06 182 GLU A C 1
ATOM 1461 O O . GLU A 1 182 ? 6.303 2.431 -0.767 1.00 87.06 182 GLU A O 1
ATOM 1466 N N . VAL A 1 183 ? 4.519 3.305 0.265 1.00 89.75 183 VAL A N 1
ATOM 1467 C CA . VAL A 1 183 ? 4.174 2.147 1.097 1.00 89.75 183 VAL A CA 1
ATOM 1468 C C . VAL A 1 183 ? 2.725 1.706 0.866 1.00 89.75 183 VAL A C 1
ATOM 1470 O O . VAL A 1 183 ? 2.476 0.539 0.562 1.00 89.75 183 VAL A O 1
ATOM 1473 N N . VAL A 1 184 ? 1.760 2.622 0.972 1.00 94.06 184 VAL A N 1
ATOM 1474 C CA . VAL A 1 184 ? 0.324 2.304 0.951 1.00 94.06 184 VAL A CA 1
ATOM 1475 C C . VAL A 1 184 ? -0.483 3.436 0.317 1.00 94.06 184 VAL A C 1
ATOM 1477 O O . VAL A 1 184 ? -0.183 4.613 0.528 1.00 94.06 184 VAL A O 1
ATOM 1480 N N . SER A 1 185 ? -1.485 3.094 -0.496 1.00 93.38 185 SER A N 1
ATOM 1481 C CA . SER A 1 185 ? -2.414 4.082 -1.054 1.00 93.38 185 SER A CA 1
ATOM 1482 C C . SER A 1 185 ? -3.598 4.326 -0.114 1.00 93.38 185 SER A C 1
ATOM 1484 O O . SER A 1 185 ? -3.914 3.488 0.728 1.00 93.38 185 SER A O 1
ATOM 1486 N N . SER A 1 186 ? -4.301 5.448 -0.276 1.00 91.44 186 SER A N 1
ATOM 1487 C CA . SER A 1 186 ? -5.519 5.718 0.502 1.00 91.44 186 SER A CA 1
ATOM 1488 C C . SER A 1 186 ? -6.612 4.665 0.265 1.00 91.44 186 SER A C 1
ATOM 1490 O O . SER A 1 186 ? -7.354 4.338 1.185 1.00 91.44 186 SER A O 1
ATOM 1492 N N . GLU A 1 187 ? -6.680 4.077 -0.936 1.00 89.69 187 GLU A N 1
ATOM 1493 C CA . GLU A 1 187 ? -7.606 2.975 -1.234 1.00 89.69 187 GLU A CA 1
ATOM 1494 C C . GLU A 1 187 ? -7.213 1.685 -0.501 1.00 89.69 187 GLU A C 1
ATOM 1496 O O . GLU A 1 187 ? -8.080 1.014 0.056 1.00 89.69 187 GLU A O 1
ATOM 1501 N N . ASP A 1 188 ? -5.915 1.366 -0.422 1.00 93.62 188 ASP A N 1
ATOM 1502 C CA . ASP A 1 188 ? -5.442 0.221 0.364 1.00 93.62 188 ASP A CA 1
ATOM 1503 C C . ASP A 1 188 ? -5.799 0.377 1.848 1.00 93.62 188 ASP A C 1
ATOM 1505 O O . ASP A 1 188 ? -6.204 -0.598 2.468 1.00 93.62 188 ASP A O 1
ATOM 1509 N N . ILE A 1 189 ? -5.683 1.584 2.422 1.00 94.00 189 ILE A N 1
ATOM 1510 C CA . ILE A 1 189 ? -6.057 1.842 3.825 1.00 94.00 189 ILE A CA 1
ATOM 1511 C C . ILE A 1 189 ? -7.524 1.458 4.059 1.00 94.00 189 ILE A C 1
ATOM 1513 O O . ILE A 1 189 ? -7.828 0.736 5.008 1.00 94.00 189 ILE A O 1
ATOM 1517 N N . VAL A 1 190 ? -8.424 1.881 3.164 1.00 90.81 190 VAL A N 1
ATOM 1518 C CA . VAL A 1 190 ? -9.854 1.546 3.240 1.00 90.81 190 VAL A CA 1
ATOM 1519 C C . VAL A 1 190 ? -10.068 0.041 3.095 1.00 90.81 190 VAL A C 1
ATOM 1521 O O . VAL A 1 190 ? -10.727 -0.573 3.932 1.00 90.81 190 VAL A O 1
ATOM 1524 N N . VAL A 1 191 ? -9.506 -0.572 2.050 1.00 92.12 191 VAL A N 1
ATOM 1525 C CA . VAL A 1 191 ? -9.712 -1.996 1.753 1.00 92.12 191 VAL A CA 1
ATOM 1526 C C . VAL A 1 191 ? -9.140 -2.876 2.862 1.00 92.12 191 VAL A C 1
ATOM 1528 O O . VAL A 1 191 ? -9.825 -3.789 3.323 1.00 92.12 191 VAL A O 1
ATOM 1531 N N . TYR A 1 192 ? -7.919 -2.611 3.327 1.00 95.38 192 TYR A N 1
ATOM 1532 C CA . TYR A 1 192 ? -7.277 -3.391 4.385 1.00 95.38 192 TYR A CA 1
ATOM 1533 C C . TYR A 1 192 ? -8.000 -3.219 5.718 1.00 95.38 192 TYR A C 1
ATOM 1535 O O . TYR A 1 192 ? -8.271 -4.221 6.379 1.00 95.38 192 TYR A O 1
ATOM 1543 N N . GLY A 1 193 ? -8.377 -1.987 6.077 1.00 94.69 193 GLY A N 1
ATOM 1544 C CA . GLY A 1 193 ? -9.138 -1.707 7.292 1.00 94.69 193 GLY A CA 1
ATOM 1545 C C . GLY A 1 193 ? -10.484 -2.426 7.312 1.00 94.69 193 GLY A C 1
ATOM 1546 O O . GLY A 1 193 ? -10.757 -3.182 8.241 1.00 94.69 193 GLY A O 1
ATOM 1547 N N . LEU A 1 194 ? -11.289 -2.272 6.256 1.00 92.44 194 LEU A N 1
ATOM 1548 C CA . LEU A 1 194 ? -12.610 -2.900 6.160 1.00 92.44 194 LEU A CA 1
ATOM 1549 C C . LEU A 1 194 ? -12.542 -4.428 6.073 1.00 92.44 194 LEU A C 1
ATOM 1551 O O . LEU A 1 194 ? -13.372 -5.105 6.670 1.00 92.44 194 LEU A O 1
ATOM 1555 N N . THR A 1 195 ? -11.562 -4.984 5.354 1.00 94.06 195 THR A N 1
ATOM 1556 C CA . THR A 1 195 ? -11.422 -6.445 5.230 1.00 94.06 195 THR A CA 1
ATOM 1557 C C . THR A 1 195 ? -11.035 -7.059 6.570 1.00 94.06 195 THR A C 1
ATOM 1559 O O . THR A 1 195 ? -11.600 -8.074 6.971 1.00 94.06 195 THR A O 1
ATOM 1562 N N . CYS A 1 196 ? -10.101 -6.427 7.287 1.00 96.06 196 CYS A N 1
ATOM 1563 C CA . CYS A 1 196 ? -9.725 -6.872 8.622 1.00 96.06 196 CYS A CA 1
ATOM 1564 C C . CYS A 1 196 ? -10.895 -6.720 9.602 1.00 96.06 196 CYS A C 1
ATOM 1566 O O . CYS A 1 196 ? -11.199 -7.666 10.320 1.00 96.06 196 CYS A O 1
ATOM 1568 N N . ALA A 1 197 ? -11.602 -5.584 9.575 1.00 94.25 197 ALA A N 1
ATOM 1569 C CA . ALA A 1 197 ? -12.770 -5.344 10.420 1.00 94.25 197 ALA A CA 1
ATOM 1570 C C . ALA A 1 197 ? -13.867 -6.389 10.190 1.00 94.25 197 ALA A C 1
ATOM 1572 O O . ALA A 1 197 ? -14.365 -6.964 11.151 1.00 94.25 197 ALA A O 1
ATOM 1573 N N . LEU A 1 198 ? -14.195 -6.696 8.932 1.00 92.50 198 LEU A N 1
ATOM 1574 C CA . LEU A 1 198 ? -15.168 -7.734 8.587 1.00 92.50 198 LEU A CA 1
ATOM 1575 C C . LEU A 1 198 ? -14.775 -9.109 9.152 1.00 92.50 198 LEU A C 1
ATOM 1577 O O . LEU A 1 198 ? -15.644 -9.883 9.541 1.00 92.50 198 LEU A O 1
ATOM 1581 N N . ALA A 1 199 ? -13.478 -9.415 9.199 1.00 92.62 199 ALA A N 1
ATOM 1582 C CA . ALA A 1 199 ? -12.982 -10.694 9.693 1.00 92.62 199 ALA A CA 1
ATOM 1583 C C . ALA A 1 199 ? -12.925 -10.793 11.229 1.00 92.62 199 ALA A C 1
ATOM 1585 O O . ALA A 1 199 ? -12.925 -11.909 11.749 1.00 92.62 199 ALA A O 1
ATOM 1586 N N . THR A 1 200 ? -12.826 -9.671 11.954 1.00 94.56 200 THR A N 1
ATOM 1587 C CA . THR A 1 200 ? -12.534 -9.689 13.402 1.00 94.56 200 THR A CA 1
ATOM 1588 C C . THR A 1 200 ? -13.533 -8.969 14.294 1.00 94.56 200 THR A C 1
ATOM 1590 O O . THR A 1 200 ? -13.589 -9.273 15.480 1.00 94.56 200 THR A O 1
ATOM 1593 N N . TYR A 1 201 ? -14.271 -7.982 13.788 1.00 93.75 201 TYR A N 1
ATOM 1594 C CA . TYR A 1 201 ? -15.156 -7.178 14.626 1.00 93.75 201 TYR A CA 1
ATOM 1595 C C . TYR A 1 201 ? -16.484 -7.874 14.895 1.00 93.75 201 TYR A C 1
ATOM 1597 O O . TYR A 1 201 ? -17.047 -8.561 14.045 1.00 93.75 201 TYR A O 1
ATOM 1605 N N . GLU A 1 202 ? -17.029 -7.603 16.078 1.00 91.44 202 GLU A N 1
ATOM 1606 C CA . GLU A 1 202 ? -18.420 -7.912 16.379 1.00 91.44 202 GLU A CA 1
ATOM 1607 C C . GLU A 1 202 ? -19.373 -7.057 15.517 1.00 91.44 202 GLU A C 1
ATOM 1609 O O . GLU A 1 202 ? -19.031 -5.925 15.150 1.00 91.44 202 GLU A O 1
ATOM 1614 N N . PRO A 1 203 ? -20.598 -7.539 15.227 1.00 88.50 203 PRO A N 1
ATOM 1615 C CA . PRO A 1 203 ? -21.534 -6.852 14.331 1.00 88.50 203 PRO A CA 1
ATOM 1616 C C . PRO A 1 203 ? -21.853 -5.398 14.716 1.00 88.50 203 PRO A C 1
ATOM 1618 O O . PRO A 1 203 ? -22.056 -4.560 13.841 1.00 88.50 203 PRO A O 1
ATOM 1621 N N . SER A 1 204 ? -21.889 -5.072 16.011 1.00 88.00 204 SER A N 1
ATOM 1622 C CA . SER A 1 204 ? -22.119 -3.708 16.510 1.00 88.00 204 SER A CA 1
ATOM 1623 C C . SER A 1 204 ? -20.984 -2.757 16.117 1.00 88.00 204 SER A C 1
ATOM 1625 O O . SER A 1 204 ? -21.238 -1.733 15.481 1.00 88.00 204 SER A O 1
ATOM 1627 N N . LYS A 1 205 ? -19.735 -3.135 16.424 1.00 89.88 205 LYS A N 1
ATOM 1628 C CA . LYS A 1 205 ? -18.518 -2.379 16.082 1.00 89.88 205 LYS A CA 1
ATOM 1629 C C . LYS A 1 205 ? -18.358 -2.250 14.563 1.00 89.88 205 LYS A C 1
ATOM 1631 O O . LYS A 1 205 ? -18.020 -1.183 14.064 1.00 89.88 205 LYS A O 1
ATOM 1636 N N . LEU A 1 206 ? -18.670 -3.309 13.809 1.00 88.19 206 LEU A N 1
ATOM 1637 C CA . LEU A 1 206 ? -18.617 -3.293 12.344 1.00 88.19 206 LEU A CA 1
ATOM 1638 C C . LEU A 1 206 ? -19.628 -2.313 11.726 1.00 88.19 206 LEU A C 1
ATOM 1640 O O . LEU A 1 206 ? -19.294 -1.624 10.762 1.00 88.19 206 LEU A O 1
ATOM 1644 N N . LYS A 1 207 ? -20.852 -2.233 12.267 1.00 85.94 207 LYS A N 1
ATOM 1645 C CA . LYS A 1 207 ? -21.873 -1.273 11.810 1.00 85.94 207 LYS A CA 1
ATOM 1646 C C . LYS A 1 207 ? -21.429 0.171 12.036 1.00 85.94 207 LYS A C 1
ATOM 1648 O O . LYS A 1 207 ? -21.576 0.982 11.129 1.00 85.94 207 LYS A O 1
ATOM 1653 N N . GLU A 1 208 ? -20.850 0.472 13.196 1.00 86.06 208 GLU A N 1
ATOM 1654 C CA . GLU A 1 208 ? -20.299 1.798 13.505 1.00 86.06 208 GLU A CA 1
ATOM 1655 C C . GLU A 1 208 ? -19.178 2.181 12.529 1.00 86.06 208 GLU A C 1
ATOM 1657 O O . GLU A 1 208 ? -19.265 3.213 11.869 1.00 86.06 208 GLU A O 1
ATOM 1662 N N . THR A 1 209 ? -18.199 1.294 12.323 1.00 86.06 209 THR A N 1
ATOM 1663 C CA . THR A 1 209 ? -17.133 1.501 11.331 1.00 86.06 209 THR A CA 1
ATOM 1664 C C . THR A 1 209 ? -17.686 1.714 9.921 1.00 86.06 209 THR A C 1
ATOM 1666 O O . THR A 1 209 ? -17.218 2.583 9.189 1.00 86.06 209 THR A O 1
ATOM 1669 N N . LEU A 1 210 ? -18.690 0.938 9.500 1.00 83.94 210 LEU A N 1
ATOM 1670 C CA . LEU A 1 210 ? -19.271 1.092 8.166 1.00 83.94 210 LEU A CA 1
ATOM 1671 C C . LEU A 1 210 ? -19.926 2.466 7.990 1.00 83.94 210 LEU A C 1
ATOM 1673 O O . LEU A 1 210 ? -19.826 3.047 6.908 1.00 83.94 210 LEU A O 1
ATOM 1677 N N 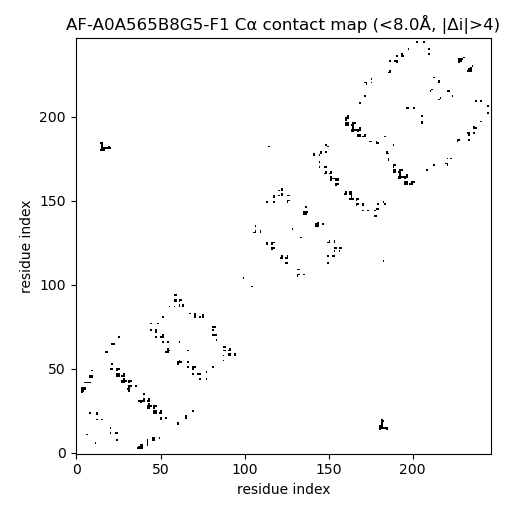. LEU A 1 211 ? -20.580 2.988 9.030 1.00 80.75 211 LEU A N 1
ATOM 1678 C CA . LEU A 1 211 ? -21.153 4.332 9.009 1.00 80.75 211 LEU A CA 1
ATOM 1679 C C . LEU A 1 211 ? -20.060 5.392 8.845 1.00 80.75 211 LEU A C 1
ATOM 1681 O O . LEU A 1 211 ? -20.199 6.247 7.976 1.00 80.75 211 LEU A O 1
ATOM 1685 N N . GLU A 1 212 ? -18.940 5.276 9.566 1.00 77.69 212 GLU A N 1
ATOM 1686 C CA . GLU A 1 212 ? -17.795 6.191 9.420 1.00 77.69 212 GLU A CA 1
ATOM 1687 C C . GLU A 1 212 ? -17.246 6.231 7.983 1.00 77.69 212 GLU A C 1
ATOM 1689 O O . GLU A 1 212 ? -16.880 7.297 7.487 1.00 77.69 212 GLU A O 1
ATOM 1694 N N . VAL A 1 213 ? -17.219 5.084 7.289 1.00 78.56 213 VAL A N 1
ATOM 1695 C CA . VAL A 1 213 ? -16.733 5.004 5.899 1.00 78.56 213 VAL A CA 1
ATOM 1696 C C . VAL A 1 213 ? -17.775 5.461 4.872 1.00 78.56 213 VAL A C 1
ATOM 1698 O O . VAL A 1 213 ? -17.422 6.078 3.865 1.00 78.56 213 VAL A O 1
ATOM 1701 N N . THR A 1 214 ? -19.052 5.121 5.069 1.00 73.44 214 THR A N 1
ATOM 1702 C CA . THR A 1 214 ? -20.104 5.306 4.049 1.00 73.44 214 THR A CA 1
ATOM 1703 C C . THR A 1 214 ? -20.854 6.625 4.154 1.00 73.44 214 THR A C 1
ATOM 1705 O O . THR A 1 214 ? -21.269 7.167 3.125 1.00 73.44 214 THR A O 1
ATOM 1708 N N . GLU A 1 215 ? -20.989 7.167 5.360 1.00 65.94 215 GLU A N 1
ATOM 1709 C CA . GLU A 1 215 ? -21.620 8.452 5.633 1.00 65.94 215 GLU A CA 1
ATOM 1710 C C . GLU A 1 215 ? -20.661 9.310 6.456 1.00 65.94 215 GLU A C 1
ATOM 1712 O O . GLU A 1 215 ? -20.835 9.456 7.665 1.00 65.94 215 GLU A O 1
ATOM 1717 N N . PRO A 1 216 ? -19.636 9.900 5.822 1.00 59.19 216 PRO A N 1
ATOM 1718 C CA . PRO A 1 216 ? -18.719 10.771 6.529 1.00 59.19 216 PRO A CA 1
ATOM 1719 C C . PRO A 1 216 ? -19.481 12.017 7.017 1.00 59.19 216 PRO A C 1
ATOM 1721 O O . PRO A 1 216 ? -19.765 12.942 6.251 1.00 59.19 216 PRO A O 1
ATOM 1724 N N . ILE A 1 217 ? -19.909 12.030 8.279 1.00 46.78 217 ILE A N 1
ATOM 1725 C CA . ILE A 1 217 ? -20.670 13.150 8.836 1.00 46.78 217 ILE A CA 1
ATOM 1726 C C . ILE A 1 217 ? -19.703 14.322 9.048 1.00 46.78 217 ILE A C 1
ATOM 1728 O O . ILE A 1 217 ? -18.695 14.195 9.737 1.00 46.78 217 ILE A O 1
ATOM 1732 N N . GLY A 1 218 ? -20.027 15.489 8.485 1.00 45.59 218 GLY A N 1
ATOM 1733 C CA . GLY A 1 218 ? -19.425 16.763 8.895 1.00 45.59 218 GLY A CA 1
ATOM 1734 C C . GLY A 1 218 ? -17.935 16.935 8.576 1.00 45.59 218 GLY A C 1
ATOM 1735 O O . GLY A 1 218 ? -17.127 17.126 9.477 1.00 45.59 218 GLY A O 1
ATOM 1736 N N . GLY A 1 219 ? -17.565 16.952 7.293 1.00 48.47 219 GLY A N 1
ATOM 1737 C CA . GLY A 1 219 ? -16.229 17.390 6.854 1.00 48.47 219 GLY A CA 1
ATOM 1738 C C . GLY A 1 219 ? -15.117 16.348 6.991 1.00 48.47 219 GLY A C 1
ATOM 1739 O O . GLY A 1 219 ? -14.041 16.539 6.426 1.00 48.47 219 GLY A O 1
ATOM 1740 N N . VAL A 1 220 ? -15.381 15.214 7.639 1.00 45.94 220 VAL A N 1
ATOM 1741 C CA . VAL A 1 220 ? -14.552 14.020 7.484 1.00 45.94 220 VAL A CA 1
ATOM 1742 C C . VAL A 1 220 ? -14.806 13.514 6.065 1.00 45.94 220 VAL A C 1
ATOM 1744 O O . VAL A 1 220 ? -15.932 13.279 5.679 1.00 45.94 220 VAL A O 1
ATOM 1747 N N . ALA A 1 221 ? -13.784 13.496 5.223 1.00 53.28 221 ALA A N 1
ATOM 1748 C CA . ALA A 1 221 ? -13.717 12.759 3.964 1.00 53.28 221 ALA A CA 1
ATOM 1749 C C . ALA A 1 221 ? -14.859 12.838 2.918 1.00 53.28 221 ALA A C 1
ATOM 1751 O O . ALA A 1 221 ? -15.315 11.820 2.394 1.00 53.28 221 ALA A O 1
ATOM 1752 N N . HIS A 1 222 ? -15.189 14.042 2.441 1.00 53.59 222 HIS A N 1
ATOM 1753 C CA . HIS A 1 222 ? -15.943 14.204 1.181 1.00 53.59 222 HIS A CA 1
ATOM 1754 C C . HIS A 1 222 ? -15.296 13.464 -0.019 1.00 53.59 222 HIS A C 1
ATOM 1756 O O . HIS A 1 222 ? -16.004 13.029 -0.927 1.00 53.59 222 HIS A O 1
ATOM 1762 N N . HIS A 1 223 ? -13.971 13.267 0.019 1.00 60.38 223 HIS A N 1
ATOM 1763 C CA . HIS A 1 223 ? -13.169 12.550 -0.979 1.00 60.38 223 HIS A CA 1
ATOM 1764 C C . HIS A 1 223 ? -13.107 11.024 -0.788 1.00 60.38 223 HIS A C 1
ATOM 1766 O O . HIS A 1 223 ? -12.585 10.340 -1.666 1.00 60.38 223 HIS A O 1
ATOM 1772 N N . LEU A 1 224 ? -13.686 10.436 0.275 1.00 67.06 224 LEU A N 1
ATOM 1773 C CA . LEU A 1 224 ? -13.833 8.970 0.331 1.00 67.06 224 LEU A CA 1
ATOM 1774 C C . LEU A 1 2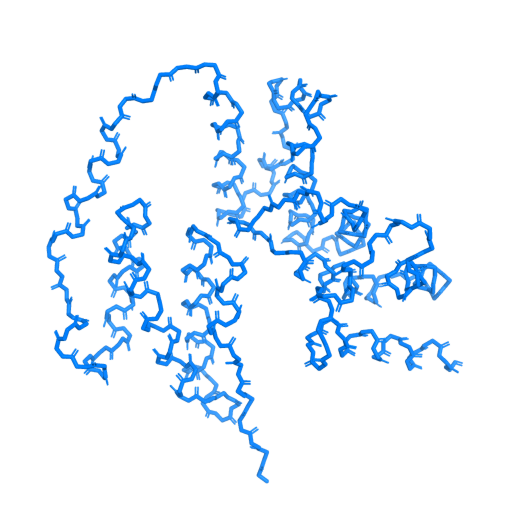24 ? -14.676 8.455 -0.840 1.00 67.06 224 LEU A C 1
ATOM 1776 O O . LEU A 1 224 ? -14.451 7.343 -1.293 1.00 67.06 224 LEU A O 1
ATOM 1780 N N . LYS A 1 225 ? -15.580 9.276 -1.392 1.00 65.38 225 LYS A N 1
ATOM 1781 C CA . LYS A 1 225 ? -16.305 8.967 -2.637 1.00 65.38 225 LYS A CA 1
ATOM 1782 C C . LYS A 1 225 ? -15.390 8.873 -3.863 1.00 65.38 225 LYS A C 1
ATOM 1784 O O . LYS A 1 225 ? -15.685 8.103 -4.768 1.00 65.38 225 LYS A O 1
ATOM 1789 N N . ASP A 1 226 ? -14.289 9.622 -3.875 1.00 69.12 226 ASP A N 1
ATOM 1790 C CA . ASP A 1 226 ? -13.306 9.604 -4.964 1.00 69.12 226 ASP A CA 1
ATOM 1791 C C . ASP A 1 226 ? -12.281 8.472 -4.781 1.00 69.12 226 ASP A C 1
ATOM 1793 O O . ASP A 1 226 ? -11.790 7.912 -5.762 1.00 69.12 226 ASP A O 1
ATOM 1797 N N . ILE A 1 227 ? -11.986 8.106 -3.526 1.00 72.62 227 ILE A N 1
ATOM 1798 C CA . ILE A 1 227 ? -11.154 6.947 -3.167 1.00 72.62 227 ILE A CA 1
ATOM 1799 C C . ILE A 1 227 ? -11.919 5.641 -3.430 1.00 72.62 227 ILE A C 1
ATOM 1801 O O . ILE A 1 227 ? -11.394 4.720 -4.051 1.00 72.62 227 ILE A O 1
ATOM 1805 N N . ILE A 1 228 ? -13.174 5.562 -2.984 1.00 76.56 228 ILE A N 1
ATOM 1806 C CA . ILE A 1 228 ? -14.081 4.426 -3.172 1.00 76.56 228 ILE A CA 1
ATOM 1807 C C . ILE A 1 228 ? -14.774 4.598 -4.522 1.00 76.56 228 ILE A C 1
ATOM 1809 O O . ILE A 1 228 ? -15.961 4.922 -4.618 1.00 76.56 228 ILE A O 1
ATOM 1813 N N . LYS A 1 229 ? -14.006 4.388 -5.589 1.00 73.75 229 LYS A N 1
ATOM 1814 C CA . LYS A 1 229 ? -14.534 4.485 -6.948 1.00 73.75 229 LYS A CA 1
ATOM 1815 C C . LYS A 1 229 ? -15.688 3.494 -7.152 1.00 73.75 229 LYS A C 1
ATOM 1817 O O . LYS A 1 229 ? -15.604 2.359 -6.667 1.00 73.75 229 LYS A O 1
ATOM 1822 N N . PRO A 1 230 ? -16.750 3.875 -7.886 1.00 71.25 230 PRO A N 1
ATOM 1823 C CA . PRO A 1 230 ? -17.790 2.937 -8.294 1.00 71.25 230 PRO A CA 1
ATOM 1824 C C . PRO A 1 230 ? -17.171 1.707 -8.959 1.00 71.25 230 PRO A C 1
ATOM 1826 O O . PRO A 1 230 ? -16.270 1.847 -9.783 1.00 71.25 230 PRO A O 1
ATOM 1829 N N . TYR A 1 231 ? -17.646 0.515 -8.588 1.00 69.12 231 TYR A N 1
ATOM 1830 C CA . TYR A 1 231 ? -17.127 -0.772 -9.082 1.00 69.12 231 TYR A CA 1
ATOM 1831 C C . TYR A 1 231 ? -15.644 -1.052 -8.750 1.00 69.12 231 TYR A C 1
ATOM 1833 O O . TYR A 1 231 ? -15.050 -1.980 -9.289 1.00 69.12 231 TYR A O 1
ATOM 1841 N N . GLY A 1 232 ? -15.038 -0.271 -7.848 1.00 73.69 232 GLY A N 1
ATOM 1842 C CA . GLY A 1 232 ? -13.715 -0.548 -7.294 1.00 73.69 232 GLY A CA 1
ATOM 1843 C C . GLY A 1 232 ? -13.752 -1.559 -6.134 1.00 73.69 232 GLY A C 1
ATOM 1844 O O . GLY A 1 232 ? -14.820 -1.826 -5.570 1.00 73.69 232 GLY A O 1
ATOM 1845 N N . PRO A 1 233 ? -12.590 -2.091 -5.711 1.00 79.31 233 PRO A N 1
ATOM 1846 C CA . PRO A 1 233 ? -12.476 -3.032 -4.592 1.00 79.31 233 PRO A CA 1
ATOM 1847 C C . PRO A 1 233 ? -13.156 -2.550 -3.305 1.00 79.31 233 PRO A C 1
ATOM 1849 O O . PRO A 1 233 ? -13.917 -3.298 -2.690 1.00 79.31 233 PRO A O 1
ATOM 1852 N N . GLY A 1 234 ? -12.944 -1.284 -2.925 1.00 81.00 234 GLY A N 1
ATOM 1853 C CA . GLY A 1 234 ? -13.586 -0.698 -1.745 1.00 81.00 234 GLY A CA 1
ATOM 1854 C C . GLY A 1 234 ? -15.113 -0.660 -1.863 1.00 81.00 234 GLY A C 1
ATOM 1855 O O . GLY A 1 234 ? -15.817 -0.971 -0.906 1.00 81.00 234 GLY A O 1
ATOM 1856 N N . HIS A 1 235 ? -15.636 -0.350 -3.053 1.00 80.88 235 HIS A N 1
ATOM 1857 C CA . HIS A 1 235 ? -17.076 -0.302 -3.305 1.00 80.88 235 HIS A CA 1
ATOM 1858 C C . HIS A 1 235 ? -17.716 -1.692 -3.203 1.00 80.88 235 HIS A C 1
ATOM 1860 O O . HIS A 1 235 ? -18.750 -1.856 -2.555 1.00 80.88 235 HIS A O 1
ATOM 1866 N N . HIS A 1 236 ? -17.084 -2.708 -3.796 1.00 82.81 236 HIS A N 1
ATOM 1867 C CA . HIS A 1 236 ? -17.555 -4.090 -3.701 1.00 82.81 236 HIS A CA 1
ATOM 1868 C C . HIS A 1 236 ? -17.544 -4.605 -2.266 1.00 82.81 236 HIS A C 1
ATOM 1870 O O . HIS A 1 236 ? -18.529 -5.195 -1.824 1.00 82.81 236 HIS A O 1
ATOM 1876 N N . LEU A 1 237 ? -16.475 -4.328 -1.519 1.00 84.69 237 LEU A N 1
ATOM 1877 C CA . LEU A 1 237 ? -16.370 -4.727 -0.123 1.00 84.69 237 LEU A CA 1
ATOM 1878 C C . LEU A 1 237 ? -17.462 -4.079 0.735 1.00 84.69 237 LEU A C 1
ATOM 1880 O O . LEU A 1 237 ? -18.117 -4.764 1.515 1.00 84.69 237 LEU A O 1
ATOM 1884 N N . ILE A 1 238 ? -17.729 -2.787 0.538 1.00 84.94 238 ILE A N 1
ATOM 1885 C CA . ILE A 1 238 ? -18.825 -2.090 1.221 1.00 84.94 238 ILE A CA 1
ATOM 1886 C C . ILE A 1 238 ? -20.176 -2.742 0.912 1.00 84.94 238 ILE A C 1
ATOM 1888 O O . ILE A 1 238 ? -20.977 -2.931 1.825 1.00 84.94 238 ILE A O 1
ATOM 1892 N N . ASN A 1 239 ? -20.436 -3.116 -0.342 1.00 84.88 239 ASN A N 1
ATOM 1893 C CA . ASN A 1 239 ? -21.688 -3.783 -0.710 1.00 84.88 239 ASN A CA 1
ATOM 1894 C C . ASN A 1 239 ? -21.822 -5.163 -0.048 1.00 84.88 239 ASN A C 1
ATOM 1896 O O . ASN A 1 239 ? -22.900 -5.498 0.439 1.00 84.88 239 ASN A O 1
ATOM 1900 N N . ILE A 1 240 ? -20.728 -5.925 0.043 1.00 85.12 240 ILE A N 1
ATOM 1901 C CA . ILE A 1 240 ? -20.694 -7.203 0.770 1.00 85.12 240 ILE A CA 1
ATOM 1902 C C . ILE A 1 240 ? -21.030 -6.979 2.249 1.00 85.12 240 ILE A C 1
ATOM 1904 O O . ILE A 1 240 ? -21.936 -7.622 2.774 1.00 85.12 240 ILE A O 1
ATOM 1908 N N . ILE A 1 241 ? -20.364 -6.029 2.912 1.00 84.12 241 ILE A N 1
ATOM 1909 C CA . ILE A 1 241 ? -20.594 -5.734 4.335 1.00 84.12 241 ILE A CA 1
ATOM 1910 C C . ILE A 1 241 ? -22.043 -5.276 4.575 1.00 84.12 241 ILE A C 1
ATOM 1912 O O . ILE A 1 241 ? -22.659 -5.661 5.568 1.00 84.12 241 ILE A O 1
ATOM 1916 N N . LYS A 1 242 ? -22.616 -4.477 3.665 1.00 84.06 242 LYS A N 1
ATOM 1917 C CA . LYS A 1 242 ? -24.024 -4.054 3.742 1.00 84.06 242 LYS A CA 1
ATOM 1918 C C . LYS A 1 242 ? -24.986 -5.237 3.680 1.00 84.06 242 LYS A C 1
ATOM 1920 O O . LYS A 1 242 ? -25.945 -5.247 4.444 1.00 84.06 242 LYS A O 1
ATOM 1925 N N . HIS A 1 243 ? -24.733 -6.221 2.816 1.00 82.19 243 HIS A N 1
ATOM 1926 C CA . HIS A 1 243 ? -25.554 -7.431 2.757 1.00 82.19 243 HIS A CA 1
ATOM 1927 C C . HIS A 1 243 ? -25.467 -8.254 4.043 1.00 82.19 243 HIS A C 1
ATOM 1929 O O . HIS A 1 243 ? -26.507 -8.611 4.582 1.00 82.19 243 HIS A O 1
ATOM 1935 N N . PHE A 1 244 ? -24.266 -8.454 4.593 1.00 72.81 244 PHE A N 1
ATOM 1936 C CA . PHE A 1 244 ? -24.091 -9.160 5.871 1.00 72.81 244 PHE A CA 1
ATOM 1937 C C . PHE A 1 244 ? -24.770 -8.471 7.064 1.00 72.81 244 PHE A C 1
ATOM 1939 O O . PHE A 1 244 ? -25.117 -9.133 8.031 1.00 72.81 244 PHE A O 1
ATOM 1946 N N . ASN A 1 245 ? -24.944 -7.148 7.019 1.00 69.44 245 ASN A N 1
ATOM 1947 C CA . ASN A 1 245 ? -25.555 -6.374 8.104 1.00 69.44 245 ASN A CA 1
ATOM 1948 C C . ASN A 1 245 ? -27.080 -6.201 7.989 1.00 69.44 245 ASN A C 1
ATOM 1950 O O . ASN A 1 245 ? -27.681 -5.652 8.922 1.00 69.44 245 ASN A O 1
ATOM 1954 N N . ALA A 1 246 ? -27.668 -6.579 6.848 1.00 60.12 246 ALA A N 1
ATOM 1955 C CA . ALA A 1 246 ? -29.105 -6.504 6.581 1.00 60.12 246 ALA A CA 1
ATOM 1956 C C . ALA A 1 246 ? -29.867 -7.779 6.995 1.00 60.12 246 ALA A C 1
ATOM 1958 O O . ALA A 1 246 ? -31.094 -7.728 7.100 1.00 60.12 246 ALA A O 1
ATOM 1959 N N . GLU A 1 247 ? -29.149 -8.882 7.225 1.00 47.06 247 GLU A N 1
ATOM 1960 C CA . GLU A 1 247 ? -29.634 -10.106 7.884 1.00 47.06 247 GLU A CA 1
ATOM 1961 C C . GLU A 1 247 ? -29.520 -9.996 9.415 1.00 47.06 247 GLU A C 1
ATOM 1963 O O . GLU A 1 247 ? -30.400 -10.563 10.103 1.00 47.06 247 GLU A O 1
#

Solvent-accessible surface area (backbone atoms only — not comparable to full-atom values): 13764 Å² total; per-residue (Å²): 132,80,76,50,60,77,63,67,53,67,69,59,46,69,52,38,35,65,64,48,31,43,55,49,27,54,47,49,21,52,50,20,71,74,34,64,84,51,24,37,72,61,48,21,53,50,22,42,51,54,39,52,52,51,36,72,74,32,49,89,53,45,44,69,69,61,50,50,51,44,39,61,71,46,65,62,77,84,37,84,89,59,58,94,61,78,70,54,64,60,36,36,56,55,58,77,68,55,86,86,81,71,80,72,45,60,62,52,51,56,50,49,54,40,50,52,21,59,77,71,64,37,44,70,58,54,70,57,72,48,73,66,54,52,58,42,44,77,72,33,67,62,55,31,51,50,52,44,53,50,46,19,50,32,28,46,75,71,65,39,36,56,60,14,13,54,40,26,54,69,41,59,76,44,50,85,83,42,86,45,32,57,80,48,34,66,49,52,38,52,40,53,12,51,54,24,30,72,75,58,48,56,74,70,61,42,52,53,52,48,42,60,70,75,54,45,72,84,82,38,50,83,56,48,61,69,57,38,32,87,90,31,73,46,37,52,50,51,53,51,54,51,56,69,72,73,112

pLDDT: mean 80.1, std 14.67, range [39.97, 97.31]

Organism: NCBI:txid586526

Radius of gyration: 20.02 Å; Cα contacts (8 Å, |Δi|>4): 255; chains: 1; bounding box: 57×38×49 Å

InterPro domains:
  IPR019585 26S proteasome regulatory subunit Rpn7/COP9 signalosome complex subunit 1 [PTHR14145] (104-212)
  IPR045135 26S proteasome regulatory subunit Rpn7, N-terminal [PF10602] (104-208)

Sequence (247 aa):
MDVPLDIDVQEYANRYKGRNKLLRLVHIARMCSSHPLVYSHYSELESLAIAYDAIKSDPKLCDIEIFKMVVEQIHGRLGMHYENDDVCIIKEICVLLSPFSGRSRSIHACMLTVLVAIETRNFGHVRHRTLLQIAYYHQEKEYKFKLNCATAIADLGEKCYEKAAEGFIALLGDVNEFAYNEVVSSEDIVVYGLTCALATYEPSKLKETLLEVTEPIGGVAHHLKDIIKPYGPGHHLINIIKHFNAE

Mean predicted aligned error: 8.73 Å

Nearest PDB structures (foldseek):
  7ai4-assembly2_B  TM=3.364E-01  e=1.284E-01  Homo sapiens
  4y6c-assembly1_A-2  TM=3.758E-01  e=3.309E-01  Podospora anserina
  4y6w-assembly1_A-2  TM=3.662E-01  e=3.788E-01  Podospora anserina
  6ejn-assembly1_A  TM=3.515E-01  e=7.121E-01  Mus musculus
  6ejn-assembly1_B  TM=1.814E-01  e=1.280E+00  Mus musculus

Foldseek 3Di:
DDDADEDPLVVVLVLADALVSLVVLLVQLVVCVVCVVRHPVVSNLVSLVVNQVNLVVDLCRLDVVSLVVSLVSCVCVVHDVSHDDPVSVVSPVVVVPDDDDDPVCLLVVQLVQLLVCLVVLVLVSLPDDDPSLVVCCVVPPQSVLSSLVSNLSNCVSVVVLVVNLVSLLVSQQPLVVYADNNRDGNLRSLLSNLVSCVVDPDLVVNVVSLCCLPPVPDPRPPCSPVSCDVVDSNVVSSVVNVVVNVD